Protein AF-A0A6A6KSH4-F1 (afdb_monomer)

Organism: Hevea brasiliensis (NCBI:txid3981)

Solvent-accessible surface area (backbone atoms only — not comparable to full-atom values): 13797 Å² total; per-residue (Å²): 142,84,87,79,85,78,82,80,74,79,88,68,90,72,83,81,75,80,66,88,67,60,84,87,74,74,52,44,66,54,78,49,97,92,47,84,82,56,50,43,46,84,47,63,50,50,82,85,50,102,46,50,46,37,86,89,36,93,36,66,52,74,44,77,43,78,38,80,80,51,97,93,44,70,45,77,41,70,32,28,23,58,40,88,48,92,93,61,59,71,52,77,39,90,57,93,68,98,68,84,47,89,81,66,65,75,60,85,77,77,80,88,68,68,72,47,40,45,73,54,41,30,63,73,70,73,49,62,92,84,60,80,60,72,71,64,54,59,80,60,43,46,74,47,69,44,98,86,68,50,78,44,76,50,66,79,76,70,37,86,62,93,42,72,66,58,52,49,54,51,51,50,53,52,50,50,52,53,50,60,64,45,46,61,56,52,48,50,50,55,49,62,68,50,47,62,59,53,53,48,54,53,49,52,54,50,51,55,57,50,62,76,71,105

Mean predicted aligned error: 15.13 Å

Radius of gyration: 37.28 Å; Cα contacts (8 Å, |Δi|>4): 190; chains: 1; bounding box: 83×65×104 Å

Foldseek 3Di:
DDDDDDDPDDPDDDDQDFDDDDPPPQWGDGDDVPDPDDIWRFDFDFDPDPATEDPPFPDQAWDFDFDDDDVPDTDTDIHGYPDHDPVTDGDIDDDDDPDDDPPPNPDDDDDLDDDQEPVRLCVVVVHDPPDDSPVVQQVNWDWDQDPVRDTDTDGHHRPPDDDVVNVVVVVVVVVVVVVVVVVVVVVVVVCVVCVVVVVVVVVVVVVVVVVVVD

Nearest PDB structures (foldseek):
  8b2l-assembly1_k1  TM=8.684E-01  e=5.119E-19  Nicotiana tabacum
  7qiz-assembly1_FA  TM=8.052E-01  e=2.775E-18  Solanum lycopersicum
  8q87-assembly1_Af  TM=8.473E-01  e=2.933E-14  Gallus gallus
  7r81-assembly1_H2  TM=8.666E-01  e=1.107E-12  Neurospora crassa
  9axv-assembly1_AJ  TM=8.046E-01  e=1.422E-12  Schizosaccharomyces pombe

InterPro domains:
  IPR001377 Small ribosomal subunit protein eS6 [PF01092] (37-89)
  IPR001377 Small ribosomal subunit protein eS6 [PTHR11502] (50-214)
  IPR001377 Small ribosomal subunit protein eS6 [SM01405] (11-106)

Secondary structure (DSSP, 8-state):
----------------------TTS--EE--BTTB-S-EEEEEEEESSSS--B-TT---SSEEEEEEEEETTEEEEEEEE-SS--TT--EEEEP---SSPPTTTTS-----S----BHHHHHHHTT--SSS-TTTGGGGG-EEEE-TTS-EEEE-PPPBS---HHHHHHHHHHHHHHHHHHHHHHHHHHHHHHHHHHHHHHHHHHHHHHHHTT-

Structure (mmCIF, N/CA/C/O backbone):
data_AF-A0A6A6KSH4-F1
#
_entry.id   AF-A0A6A6KSH4-F1
#
loop_
_atom_site.group_PDB
_atom_site.id
_atom_site.type_symbol
_atom_site.label_atom_id
_atom_site.label_alt_id
_atom_site.label_comp_id
_atom_site.label_asym_id
_atom_site.label_entity_id
_atom_site.label_seq_id
_atom_site.pdbx_PDB_ins_code
_atom_site.Cartn_x
_atom_site.Cartn_y
_atom_site.Cartn_z
_atom_site.occupancy
_atom_site.B_iso_or_equiv
_atom_site.auth_seq_id
_atom_site.auth_comp_id
_atom_site.auth_asym_id
_atom_site.auth_atom_id
_atom_site.pdbx_PDB_model_num
ATOM 1 N N . MET A 1 1 ? 48.549 -20.437 -21.975 1.00 39.38 1 MET A N 1
ATOM 2 C CA . MET A 1 1 ? 48.034 -20.882 -23.285 1.00 39.38 1 MET A CA 1
ATOM 3 C C . MET A 1 1 ? 46.541 -21.098 -23.146 1.00 39.38 1 MET A C 1
ATOM 5 O O . MET A 1 1 ? 46.173 -21.948 -22.359 1.00 39.38 1 MET A O 1
ATOM 9 N N . PHE A 1 2 ? 45.739 -20.240 -23.776 1.00 26.70 2 PHE A N 1
ATOM 10 C CA . PHE A 1 2 ? 44.378 -20.442 -24.304 1.00 26.70 2 PHE A CA 1
ATOM 11 C C . PHE A 1 2 ? 43.911 -19.046 -24.738 1.00 26.70 2 PHE A C 1
ATOM 13 O O . PHE A 1 2 ? 43.271 -18.303 -23.999 1.00 26.70 2 PHE A O 1
ATOM 20 N N . LEU A 1 3 ? 44.398 -18.648 -25.914 1.00 31.30 3 LEU A N 1
ATOM 21 C CA . LEU A 1 3 ? 43.951 -17.469 -26.644 1.00 31.30 3 LEU A CA 1
ATOM 22 C C . LEU A 1 3 ? 42.575 -17.802 -27.226 1.00 31.30 3 LEU A C 1
ATOM 24 O O . LEU A 1 3 ? 42.477 -18.701 -28.053 1.00 31.30 3 LEU A O 1
ATOM 28 N N . ASN A 1 4 ? 41.532 -17.096 -26.791 1.00 30.56 4 ASN A N 1
ATOM 29 C CA . ASN A 1 4 ? 40.262 -17.052 -27.510 1.00 30.56 4 ASN A CA 1
ATOM 30 C C . ASN A 1 4 ? 40.269 -15.800 -28.404 1.00 30.56 4 ASN A C 1
ATOM 32 O O . ASN A 1 4 ? 40.346 -14.691 -27.864 1.00 30.56 4 ASN A O 1
ATOM 36 N N . PRO A 1 5 ? 40.217 -15.946 -29.739 1.00 36.94 5 PRO A N 1
ATOM 37 C CA . PRO A 1 5 ? 40.165 -14.832 -30.668 1.00 36.94 5 PRO A CA 1
ATOM 38 C C . PRO A 1 5 ? 38.698 -14.448 -30.878 1.00 36.94 5 PRO A C 1
ATOM 40 O O . PRO A 1 5 ? 37.961 -15.134 -31.579 1.00 36.94 5 PRO A O 1
ATOM 43 N N . TYR A 1 6 ? 38.247 -13.354 -30.270 1.00 34.31 6 TYR A N 1
ATOM 44 C CA . TYR A 1 6 ? 37.022 -12.709 -30.742 1.00 34.31 6 TYR A CA 1
ATOM 45 C C . TYR A 1 6 ? 37.386 -11.855 -31.963 1.00 34.31 6 TYR A C 1
ATOM 47 O O . TYR A 1 6 ? 38.272 -11.003 -31.840 1.00 34.31 6 TYR A O 1
ATOM 55 N N . PRO A 1 7 ? 36.755 -12.056 -33.134 1.00 32.69 7 PRO A N 1
ATOM 56 C CA . PRO A 1 7 ? 36.971 -11.178 -34.269 1.00 32.69 7 PRO A CA 1
ATOM 57 C C . PRO A 1 7 ? 36.381 -9.806 -33.932 1.00 32.69 7 PRO A C 1
ATOM 59 O O . PRO A 1 7 ? 35.172 -9.647 -33.765 1.00 32.69 7 PRO A O 1
ATOM 62 N N . LEU A 1 8 ? 37.261 -8.813 -33.812 1.00 36.47 8 LEU A N 1
ATOM 63 C CA . LEU A 1 8 ? 36.898 -7.406 -33.912 1.00 36.47 8 LEU A CA 1
ATOM 64 C C . LEU A 1 8 ? 36.355 -7.198 -35.328 1.00 36.47 8 LEU A C 1
ATOM 66 O O . LEU A 1 8 ? 37.123 -7.147 -36.287 1.00 36.47 8 LEU A O 1
ATOM 70 N N . LEU A 1 9 ? 35.031 -7.156 -35.469 1.00 31.17 9 LEU A N 1
ATOM 71 C CA . LEU A 1 9 ? 34.408 -6.788 -36.734 1.00 31.17 9 LEU A CA 1
ATOM 72 C C . LEU A 1 9 ? 34.770 -5.328 -37.064 1.00 31.17 9 LEU A C 1
ATOM 74 O O . LEU A 1 9 ? 34.752 -4.483 -36.161 1.00 31.17 9 LEU A O 1
ATOM 78 N N . PRO A 1 10 ? 35.123 -5.032 -38.327 1.00 29.44 10 PRO A N 1
ATOM 79 C CA . PRO A 1 10 ? 35.566 -3.712 -38.738 1.00 29.44 10 PRO A CA 1
ATOM 80 C C . PRO A 1 10 ? 34.431 -2.699 -38.591 1.00 29.44 10 PRO A C 1
ATOM 82 O O . PRO A 1 10 ? 33.281 -2.938 -38.960 1.00 29.44 10 PRO A O 1
ATOM 85 N N . PHE A 1 11 ? 34.793 -1.551 -38.026 1.00 32.72 11 PHE A N 1
ATOM 86 C CA . PHE A 1 11 ? 33.970 -0.358 -37.868 1.00 32.72 11 PHE A CA 1
ATOM 87 C C . PHE A 1 11 ? 33.838 0.341 -39.233 1.00 32.72 11 PHE A C 1
ATOM 89 O O . PHE A 1 11 ? 34.253 1.486 -39.403 1.00 32.72 11 PHE A O 1
ATOM 96 N N . ASP A 1 12 ? 33.327 -0.372 -40.236 1.00 25.48 12 ASP A N 1
ATOM 97 C CA . ASP A 1 12 ? 33.116 0.201 -41.557 1.00 25.48 12 ASP A CA 1
ATOM 98 C C . ASP A 1 12 ? 31.874 1.087 -41.548 1.00 25.48 12 ASP A C 1
ATOM 100 O O . ASP A 1 12 ? 30.853 0.826 -40.910 1.00 25.48 12 ASP A O 1
ATOM 104 N N . SER A 1 13 ? 32.024 2.211 -42.229 1.00 36.31 13 SER A N 1
ATOM 105 C CA . SER A 1 13 ? 31.165 3.381 -42.207 1.00 36.31 13 SER A CA 1
ATOM 106 C C . SER A 1 13 ? 29.798 3.080 -42.830 1.00 36.31 13 SER A C 1
ATOM 108 O O . SER A 1 13 ? 29.582 3.296 -44.019 1.00 36.31 13 SER A O 1
ATOM 110 N N . VAL A 1 14 ? 28.849 2.571 -42.042 1.00 29.80 14 VAL A N 1
ATOM 111 C CA . VAL A 1 14 ? 27.474 2.339 -42.508 1.00 29.80 14 VAL A CA 1
ATOM 112 C C . VAL A 1 14 ? 26.603 3.533 -42.129 1.00 29.80 14 VAL A C 1
ATOM 114 O O . VAL A 1 14 ? 26.245 3.726 -40.968 1.00 29.80 14 VAL A O 1
ATOM 117 N N . ALA A 1 15 ? 26.258 4.345 -43.130 1.00 28.69 15 ALA A N 1
ATOM 118 C CA . ALA A 1 15 ? 25.288 5.424 -43.004 1.00 28.69 15 ALA A CA 1
ATOM 119 C C . ALA A 1 15 ? 23.940 4.873 -42.507 1.00 28.69 15 ALA A C 1
ATOM 121 O O . ALA A 1 15 ? 23.253 4.123 -43.203 1.00 28.69 15 ALA A O 1
ATOM 122 N N . VAL A 1 16 ? 23.563 5.248 -41.285 1.00 33.88 16 VAL A N 1
ATOM 123 C CA . VAL A 1 16 ? 22.223 5.017 -40.746 1.00 33.88 16 VAL A CA 1
ATOM 124 C C . VAL A 1 16 ? 21.297 6.057 -41.376 1.00 33.88 16 VAL A C 1
ATOM 126 O O . VAL A 1 16 ? 21.297 7.219 -40.975 1.00 33.88 16 VAL A O 1
ATOM 129 N N . HIS A 1 17 ? 20.513 5.660 -42.377 1.00 30.17 17 HIS A N 1
ATOM 130 C CA . HIS A 1 17 ? 19.434 6.501 -42.889 1.00 30.17 17 HIS A CA 1
ATOM 131 C C . HIS A 1 17 ? 18.246 6.437 -41.919 1.00 30.17 17 HIS A C 1
ATOM 133 O O . HIS A 1 17 ? 17.472 5.483 -41.921 1.00 30.17 17 HIS A O 1
ATOM 139 N N . PHE A 1 18 ? 18.118 7.455 -41.066 1.00 35.59 18 PHE A N 1
ATOM 140 C CA . PHE A 1 18 ? 16.898 7.718 -40.303 1.00 35.59 18 PHE A CA 1
ATOM 141 C C . PHE A 1 18 ? 15.882 8.397 -41.230 1.00 35.59 18 PHE A C 1
ATOM 143 O O . PHE A 1 18 ? 16.029 9.574 -41.554 1.00 35.59 18 PHE A O 1
ATOM 150 N N . LEU A 1 19 ? 14.853 7.667 -41.662 1.00 35.72 19 LEU A N 1
ATOM 151 C CA . LEU A 1 19 ? 13.662 8.275 -42.254 1.00 35.72 19 LEU A CA 1
ATOM 152 C C . LEU A 1 19 ? 12.705 8.649 -41.121 1.00 35.72 19 LEU A C 1
ATOM 154 O O . LEU A 1 19 ? 12.239 7.798 -40.366 1.00 35.72 19 LEU A O 1
ATOM 158 N N . GLN A 1 20 ? 12.485 9.952 -40.960 1.00 39.03 20 GLN A N 1
ATOM 159 C CA . GLN A 1 20 ? 11.632 10.504 -39.920 1.00 39.03 20 GLN A CA 1
ATOM 160 C C . GLN A 1 20 ? 10.188 10.568 -40.413 1.00 39.03 20 GLN A C 1
ATOM 162 O O . GLN A 1 20 ? 9.765 11.569 -40.983 1.00 39.03 20 GLN A O 1
ATOM 167 N N . GLU A 1 21 ? 9.433 9.503 -40.165 1.00 37.94 21 GLU A N 1
ATOM 168 C CA . GLU A 1 21 ? 7.984 9.487 -40.359 1.00 37.94 21 GLU A CA 1
ATOM 169 C C . GLU A 1 21 ? 7.299 9.533 -38.980 1.00 37.94 21 GLU A C 1
ATOM 171 O O . GLU A 1 21 ? 7.477 8.655 -38.140 1.00 37.94 21 GLU A O 1
ATOM 176 N N . ASP A 1 22 ? 6.551 10.616 -38.754 1.00 34.84 22 ASP A N 1
ATOM 177 C CA . ASP A 1 22 ? 5.571 10.843 -37.681 1.00 34.84 22 ASP A CA 1
ATOM 178 C C . ASP A 1 22 ? 6.039 11.191 -36.250 1.00 34.84 22 ASP A C 1
ATOM 180 O O . ASP A 1 22 ? 6.126 10.387 -35.322 1.00 34.84 22 ASP A O 1
ATOM 184 N N . ILE A 1 23 ? 6.147 12.506 -36.016 1.00 39.16 23 ILE A N 1
ATOM 185 C CA . ILE A 1 23 ? 6.437 13.155 -34.721 1.00 39.16 23 ILE A CA 1
ATOM 186 C C . ILE A 1 23 ? 5.294 12.979 -33.689 1.00 39.16 23 ILE A C 1
ATOM 188 O O . ILE A 1 23 ? 5.508 13.126 -32.485 1.00 39.16 23 ILE A O 1
ATOM 192 N N . THR A 1 24 ? 4.071 12.647 -34.117 1.00 36.16 24 THR A N 1
ATOM 193 C CA . THR A 1 24 ? 2.858 12.725 -33.275 1.00 36.16 24 THR A CA 1
ATOM 194 C C . THR A 1 24 ? 2.659 11.547 -32.317 1.00 36.16 24 THR A C 1
ATOM 196 O O . THR A 1 24 ? 1.934 11.694 -31.333 1.00 36.16 24 THR A O 1
ATOM 199 N N . ARG A 1 25 ? 3.313 10.398 -32.544 1.00 37.94 25 ARG A N 1
ATOM 200 C CA . ARG A 1 25 ? 3.163 9.191 -31.698 1.00 37.94 25 ARG A CA 1
ATOM 201 C C . ARG A 1 25 ? 4.391 8.837 -30.861 1.00 37.94 25 ARG A C 1
ATOM 203 O O . ARG A 1 25 ? 4.326 7.903 -30.066 1.00 37.94 25 ARG A O 1
ATOM 210 N N . GLY A 1 26 ? 5.501 9.567 -31.001 1.00 40.09 26 GLY A N 1
ATOM 211 C CA . GLY A 1 26 ? 6.745 9.261 -30.281 1.00 40.09 26 GLY A CA 1
ATOM 212 C C . GLY A 1 26 ? 7.320 7.867 -30.587 1.00 40.09 26 GLY A C 1
ATOM 213 O O . GLY A 1 26 ? 8.147 7.373 -29.822 1.00 40.09 26 GLY A O 1
ATOM 214 N N . GLN A 1 27 ? 6.877 7.238 -31.680 1.00 35.72 27 GLN A N 1
ATOM 215 C CA . GLN A 1 27 ? 7.382 5.972 -32.203 1.00 35.72 27 GLN A CA 1
ATOM 216 C C . GLN A 1 27 ? 8.267 6.264 -33.410 1.00 35.72 27 GLN A C 1
ATOM 218 O O . GLN A 1 27 ? 7.874 7.022 -34.287 1.00 35.72 27 GLN A O 1
ATOM 223 N N . TRP A 1 28 ? 9.450 5.655 -33.436 1.00 42.75 28 TRP A N 1
ATOM 224 C CA . TRP A 1 28 ? 10.401 5.757 -34.537 1.00 42.75 28 TRP A CA 1
ATOM 225 C C . TRP A 1 28 ? 10.564 4.370 -35.157 1.00 42.75 28 TRP A C 1
ATOM 227 O O . TRP A 1 28 ? 10.796 3.393 -34.437 1.00 42.75 28 TRP A O 1
ATOM 237 N N . ARG A 1 29 ? 10.434 4.273 -36.483 1.00 33.28 29 ARG A N 1
ATOM 238 C CA . ARG A 1 29 ? 10.797 3.070 -37.240 1.00 33.28 29 ARG A CA 1
ATOM 239 C C . ARG A 1 29 ? 12.257 3.187 -37.666 1.00 33.28 29 ARG A C 1
ATOM 241 O O . ARG A 1 29 ? 12.608 4.090 -38.415 1.00 33.28 29 ARG A O 1
ATOM 248 N N . CYS A 1 30 ? 13.096 2.269 -37.197 1.00 39.34 30 CYS A N 1
ATOM 249 C CA . CYS A 1 30 ? 14.446 2.094 -37.724 1.00 39.34 30 CYS A CA 1
ATOM 250 C C . CYS A 1 30 ? 14.443 0.896 -38.672 1.00 39.34 30 CYS A C 1
ATOM 252 O O . CYS A 1 30 ? 14.036 -0.192 -38.278 1.00 39.34 30 CYS A O 1
ATOM 254 N N . SER A 1 31 ? 14.932 1.070 -39.900 1.00 36.62 31 SER A N 1
ATOM 255 C CA . SER A 1 31 ? 15.313 -0.056 -40.755 1.00 36.62 31 SER A CA 1
ATOM 256 C C . SER A 1 31 ? 16.814 -0.296 -40.608 1.00 36.62 31 SER A C 1
ATOM 258 O O . SER A 1 31 ? 17.623 0.481 -41.118 1.00 36.62 31 SER A O 1
ATOM 260 N N . TRP A 1 32 ? 17.195 -1.357 -39.901 1.00 36.38 32 TRP A N 1
ATOM 261 C CA . TRP A 1 32 ? 18.572 -1.854 -39.874 1.00 36.38 32 TRP A CA 1
ATOM 262 C C . TRP A 1 32 ? 18.679 -3.020 -40.865 1.00 36.38 32 TRP A C 1
ATOM 264 O O . TRP A 1 32 ? 17.772 -3.852 -40.929 1.00 36.38 32 TRP A O 1
ATOM 274 N N . ARG A 1 33 ? 19.745 -3.090 -41.680 1.00 37.28 33 ARG A N 1
ATOM 275 C CA . ARG A 1 33 ? 19.930 -4.207 -42.628 1.00 37.28 33 ARG A CA 1
ATOM 276 C C . ARG A 1 33 ? 19.970 -5.527 -41.845 1.00 37.28 33 ARG A C 1
ATOM 278 O O . ARG A 1 33 ? 20.914 -5.761 -41.103 1.00 37.28 33 ARG A O 1
ATOM 285 N N . GLY A 1 34 ? 18.935 -6.353 -42.016 1.00 45.34 34 GLY A N 1
ATOM 286 C CA . GLY A 1 34 ? 18.790 -7.673 -41.388 1.00 45.34 34 GLY A CA 1
ATOM 287 C C . GLY A 1 34 ? 17.746 -7.765 -40.270 1.00 45.34 34 GLY A C 1
ATOM 288 O O . GLY A 1 34 ? 17.400 -8.871 -39.882 1.00 45.34 34 GLY A O 1
ATOM 289 N N . ILE A 1 35 ? 17.203 -6.640 -39.794 1.00 45.34 35 ILE A N 1
ATOM 290 C CA . ILE A 1 35 ? 16.176 -6.603 -38.744 1.00 45.34 35 ILE A CA 1
ATOM 291 C C . ILE A 1 35 ? 15.005 -5.771 -39.277 1.00 45.34 35 ILE A C 1
ATOM 293 O O . ILE A 1 35 ? 15.011 -4.538 -39.228 1.00 45.34 35 ILE A O 1
ATOM 297 N N . GLN A 1 36 ? 14.032 -6.444 -39.892 1.00 38.69 36 GLN A N 1
ATOM 298 C CA . GLN A 1 36 ? 12.836 -5.804 -40.436 1.00 38.69 36 GLN A CA 1
ATOM 299 C C . GLN A 1 36 ? 11.728 -5.815 -39.378 1.00 38.69 36 GLN A C 1
ATOM 301 O O . GLN A 1 36 ? 11.328 -6.874 -38.920 1.00 38.69 36 GLN A O 1
ATOM 306 N N . GLY A 1 37 ? 11.195 -4.640 -39.028 1.00 42.19 37 GLY A N 1
ATOM 307 C CA . GLY A 1 37 ? 9.938 -4.534 -38.275 1.00 42.19 37 GLY A CA 1
ATOM 308 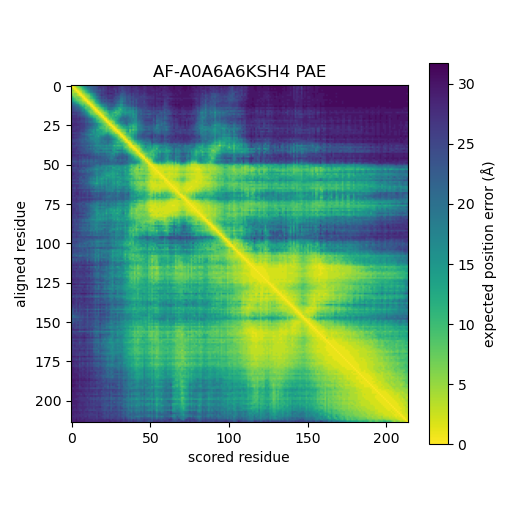C C . GLY A 1 37 ? 10.032 -4.107 -36.808 1.00 42.19 37 GLY A C 1
ATOM 309 O O . GLY A 1 37 ? 8.989 -3.814 -36.226 1.00 42.19 37 GLY A O 1
ATOM 310 N N . ILE A 1 38 ? 11.225 -3.966 -36.218 1.00 44.75 38 ILE A N 1
ATOM 311 C CA . ILE A 1 38 ? 11.342 -3.485 -34.831 1.00 44.75 38 ILE A CA 1
ATOM 312 C C . ILE A 1 38 ? 11.198 -1.959 -34.765 1.00 44.75 38 ILE A C 1
ATOM 314 O O . ILE A 1 38 ? 12.069 -1.192 -35.182 1.00 44.75 38 ILE A O 1
ATOM 318 N N . CYS A 1 39 ? 10.099 -1.497 -34.177 1.00 41.97 39 CYS A N 1
ATOM 319 C CA . CYS A 1 39 ? 9.984 -0.123 -33.691 1.00 41.97 39 CYS A CA 1
ATOM 320 C C . CYS A 1 39 ? 10.736 -0.036 -32.366 1.00 41.97 39 CYS A C 1
ATOM 322 O O . CYS A 1 39 ? 10.449 -0.854 -31.514 1.00 41.97 39 CYS A O 1
ATOM 324 N N . PHE A 1 40 ? 11.612 0.941 -32.125 1.00 47.09 40 PHE A N 1
ATOM 325 C CA . PHE A 1 40 ? 12.254 1.118 -30.811 1.00 47.09 40 PHE A CA 1
ATOM 326 C C . PHE A 1 40 ? 11.707 2.358 -30.093 1.00 47.09 40 PHE A C 1
ATOM 328 O O . PHE A 1 40 ? 11.464 3.395 -30.714 1.00 47.09 40 PHE A O 1
ATOM 335 N N . GLN A 1 41 ? 11.536 2.281 -28.767 1.00 53.09 41 GLN A N 1
ATOM 336 C CA . GLN A 1 41 ? 11.300 3.471 -27.943 1.00 53.09 41 GLN A CA 1
ATOM 337 C C . GLN A 1 41 ? 12.633 4.031 -27.442 1.00 53.09 41 GLN A C 1
ATOM 339 O O . GLN A 1 41 ? 13.404 3.356 -26.754 1.00 53.09 41 GLN A O 1
ATOM 344 N N . ASN A 1 42 ? 12.896 5.296 -27.770 1.00 56.94 42 ASN A N 1
ATOM 345 C CA . ASN A 1 42 ? 14.091 6.003 -27.324 1.00 56.94 42 ASN A CA 1
ATOM 346 C C . ASN A 1 42 ? 14.019 6.275 -25.814 1.00 56.94 42 ASN A C 1
ATOM 348 O O . ASN A 1 42 ? 13.274 7.144 -25.355 1.00 56.94 42 ASN A O 1
ATOM 352 N N . HIS A 1 43 ? 14.837 5.573 -25.030 1.00 54.56 43 HIS A N 1
ATOM 353 C CA . HIS A 1 43 ? 15.068 5.896 -23.626 1.00 54.56 43 HIS A CA 1
ATOM 354 C C . HIS A 1 43 ? 16.378 6.681 -23.507 1.00 54.56 43 HIS A C 1
ATOM 356 O O . HIS A 1 43 ? 17.464 6.130 -23.605 1.00 54.56 43 HIS A O 1
ATOM 362 N N . GLY A 1 44 ? 16.283 7.997 -23.296 1.00 51.94 44 GLY A N 1
ATOM 363 C CA . GLY A 1 44 ? 17.411 8.938 -23.394 1.00 51.94 44 GLY A CA 1
ATOM 364 C C . GLY A 1 44 ? 18.485 8.858 -22.295 1.00 51.94 44 GLY A C 1
ATOM 365 O O . GLY A 1 44 ? 18.704 9.840 -21.576 1.00 51.94 44 GLY A O 1
ATOM 366 N N . ARG A 1 45 ? 19.168 7.717 -22.146 1.00 52.12 45 ARG A N 1
ATOM 367 C CA . ARG A 1 45 ? 20.391 7.580 -21.336 1.00 52.12 45 ARG A CA 1
ATOM 368 C C . ARG A 1 45 ? 21.624 7.626 -22.240 1.00 52.12 45 ARG A C 1
ATOM 370 O O . ARG A 1 45 ? 21.678 6.930 -23.244 1.00 52.12 45 ARG A O 1
ATOM 377 N N . LEU A 1 46 ? 22.597 8.458 -21.859 1.00 54.19 46 LEU A N 1
ATOM 378 C CA . LEU A 1 46 ? 23.870 8.640 -22.562 1.00 54.19 46 LEU A CA 1
ATOM 379 C C . LEU A 1 46 ? 25.016 7.950 -21.822 1.00 54.19 46 LEU A C 1
ATOM 381 O O . LEU A 1 46 ? 25.135 8.102 -20.603 1.00 54.19 46 LEU A O 1
ATOM 385 N N . LEU A 1 47 ? 25.907 7.303 -22.577 1.00 45.81 47 LEU A N 1
ATOM 386 C CA . LEU A 1 47 ? 27.115 6.653 -22.054 1.00 45.81 47 LEU A CA 1
ATOM 387 C C . LEU A 1 47 ? 28.357 7.565 -22.068 1.00 45.81 47 LEU A C 1
ATOM 389 O O . LEU A 1 47 ? 29.186 7.465 -21.166 1.00 45.81 47 LEU A O 1
ATOM 393 N N . GLN A 1 48 ? 28.476 8.504 -23.017 1.00 49.84 48 GLN A N 1
ATOM 394 C CA . GLN A 1 48 ? 29.738 9.241 -23.225 1.00 49.84 48 GLN A CA 1
ATOM 395 C C . GLN A 1 48 ? 29.744 10.691 -22.704 1.00 49.84 48 GLN A C 1
ATOM 397 O O . GLN A 1 48 ? 30.799 11.232 -22.379 1.00 49.84 48 GLN A O 1
ATOM 402 N N . ALA A 1 49 ? 28.577 11.315 -22.509 1.00 53.84 49 ALA A N 1
ATOM 403 C CA . ALA A 1 49 ? 28.474 12.611 -21.839 1.00 53.84 49 ALA A CA 1
ATOM 404 C C . ALA A 1 49 ? 27.440 12.550 -20.715 1.00 53.84 49 ALA A C 1
ATOM 406 O O . ALA A 1 49 ? 26.278 12.233 -20.939 1.00 53.84 49 ALA A O 1
ATOM 407 N N . ARG A 1 50 ? 27.863 12.894 -19.493 1.00 62.12 50 ARG A N 1
ATOM 408 C CA . ARG A 1 50 ? 27.098 12.819 -18.229 1.00 62.12 50 ARG A CA 1
ATOM 409 C C . ARG A 1 50 ? 25.901 13.796 -18.141 1.00 62.12 50 ARG A C 1
ATOM 411 O O . ARG A 1 50 ? 25.605 14.316 -17.065 1.00 62.12 50 ARG A O 1
ATOM 418 N N . VAL A 1 51 ? 25.242 14.106 -19.257 1.00 74.12 51 VAL A N 1
ATOM 419 C CA . VAL A 1 51 ? 24.103 15.021 -19.356 1.00 74.12 51 VAL A CA 1
ATOM 420 C C . VAL A 1 51 ? 22.901 14.250 -19.914 1.00 74.12 51 VAL A C 1
ATOM 422 O O . VAL A 1 51 ? 22.975 13.774 -21.042 1.00 74.12 51 VAL A O 1
ATOM 425 N N . PRO A 1 52 ? 21.797 14.116 -19.157 1.00 80.25 52 PRO A N 1
ATOM 426 C CA . PRO A 1 52 ? 20.628 13.375 -19.620 1.00 80.25 52 PRO A CA 1
ATOM 427 C C . PRO A 1 52 ? 19.841 14.158 -20.679 1.00 80.25 52 PRO A C 1
ATOM 429 O O . PRO A 1 52 ? 19.803 15.396 -20.643 1.00 80.25 52 PRO A O 1
ATOM 432 N N . MET A 1 53 ? 19.156 13.432 -21.567 1.00 84.25 53 MET A N 1
ATOM 433 C CA . MET A 1 53 ? 18.124 14.000 -22.439 1.00 84.25 53 MET A CA 1
ATOM 434 C C . MET A 1 53 ? 16.881 14.359 -21.624 1.00 84.25 53 MET A C 1
ATOM 436 O O . MET A 1 53 ? 16.528 13.665 -20.664 1.00 84.25 53 MET A O 1
ATOM 440 N N . LYS A 1 54 ? 16.193 15.438 -22.002 1.00 82.50 54 LYS A N 1
ATOM 441 C CA . LYS A 1 54 ? 14.913 15.818 -21.393 1.00 82.50 54 LYS A CA 1
ATOM 442 C C . LYS A 1 54 ? 13.826 15.947 -22.446 1.00 82.50 54 LYS A C 1
ATOM 444 O O . LYS A 1 54 ? 13.921 16.767 -23.357 1.00 82.50 54 LYS A O 1
ATOM 449 N N . GLN A 1 55 ? 12.757 15.181 -22.243 1.00 84.38 55 GLN A N 1
ATOM 450 C CA . GLN A 1 55 ? 11.545 15.255 -23.050 1.00 84.38 55 GLN A CA 1
ATOM 451 C C . GLN A 1 55 ? 11.005 16.693 -23.097 1.00 84.38 55 GLN A C 1
ATOM 453 O O . GLN A 1 55 ? 10.942 17.372 -22.067 1.00 84.38 55 GLN A O 1
ATOM 458 N N . GLY A 1 56 ? 10.606 17.140 -24.290 1.00 85.50 56 GLY A N 1
ATOM 459 C CA . GLY A 1 56 ? 10.014 18.463 -24.521 1.00 85.50 56 GLY A CA 1
ATOM 460 C C . GLY A 1 56 ? 11.011 19.594 -24.804 1.00 85.50 56 GLY A C 1
ATOM 461 O O . GLY A 1 56 ? 10.592 20.732 -24.982 1.00 85.50 56 GLY A O 1
ATOM 462 N N . VAL A 1 57 ? 12.316 19.314 -24.863 1.00 86.12 57 VAL A N 1
ATOM 463 C CA . VAL A 1 57 ? 13.336 20.281 -25.305 1.00 86.12 57 VAL A CA 1
ATOM 464 C C . VAL A 1 57 ? 13.665 19.993 -26.769 1.00 86.12 57 VAL A C 1
ATOM 466 O O . VAL A 1 57 ? 14.424 19.073 -27.063 1.00 86.12 57 VAL A O 1
ATOM 469 N N . LEU A 1 58 ? 13.056 20.736 -27.692 1.00 88.88 58 LEU A N 1
ATOM 470 C CA . LEU A 1 58 ? 13.123 20.487 -29.140 1.00 88.88 58 LEU A CA 1
ATOM 471 C C . LEU A 1 58 ? 14.389 21.079 -29.776 1.00 88.88 58 LEU A C 1
ATOM 473 O O . LEU A 1 58 ? 14.324 21.910 -30.673 1.00 88.88 58 LEU A O 1
ATOM 477 N N . THR A 1 59 ? 15.556 20.678 -29.280 1.00 85.31 59 THR A N 1
ATOM 478 C CA . THR A 1 59 ? 16.852 21.080 -29.840 1.00 85.31 59 THR A CA 1
ATOM 479 C C . THR A 1 59 ? 17.745 19.855 -30.027 1.00 85.31 59 THR A C 1
ATOM 481 O O . THR A 1 59 ? 17.733 18.983 -29.160 1.00 85.31 59 THR A O 1
ATOM 484 N N . PRO A 1 60 ? 18.562 19.783 -31.089 1.00 81.62 60 PRO A N 1
ATOM 485 C CA . PRO A 1 60 ? 19.549 18.707 -31.255 1.00 81.62 60 PRO A CA 1
ATOM 486 C C . PRO A 1 60 ? 20.737 18.832 -30.282 1.00 81.62 60 PRO A C 1
ATOM 488 O O . PRO A 1 60 ? 21.426 17.855 -29.994 1.00 81.62 60 PRO A O 1
ATOM 491 N N . GLY A 1 61 ? 20.977 20.040 -29.757 1.00 83.56 61 GLY A N 1
ATOM 492 C CA . GLY A 1 61 ? 22.097 20.365 -28.873 1.00 83.56 61 GLY A CA 1
ATOM 493 C C . GLY A 1 61 ? 21.755 20.438 -27.379 1.00 83.56 61 GLY A C 1
ATOM 494 O O . GLY A 1 61 ? 20.668 20.072 -26.920 1.00 83.56 61 GLY A O 1
ATOM 495 N N . ARG A 1 62 ? 22.720 20.940 -26.594 1.00 86.81 62 ARG A N 1
ATOM 496 C CA . ARG A 1 62 ? 22.595 21.132 -25.139 1.00 86.81 62 ARG A CA 1
ATOM 497 C C . ARG A 1 62 ? 22.055 22.518 -24.806 1.00 86.81 62 ARG A C 1
ATOM 499 O O . ARG A 1 62 ? 22.546 23.520 -25.311 1.00 86.81 62 ARG A O 1
ATOM 506 N N . VAL A 1 63 ? 21.132 22.577 -23.851 1.00 89.19 63 VAL A N 1
ATOM 507 C CA . VAL A 1 63 ? 20.531 23.822 -23.353 1.00 89.19 63 VAL A CA 1
ATOM 508 C C . VAL A 1 63 ? 20.639 23.878 -21.829 1.00 89.19 63 VAL A C 1
ATOM 510 O O . VAL A 1 63 ? 20.506 22.866 -21.139 1.00 89.19 63 VAL A O 1
ATOM 513 N N . ARG A 1 64 ? 20.890 25.067 -21.265 1.00 90.81 64 ARG A N 1
ATOM 514 C CA . ARG A 1 64 ? 20.900 25.276 -19.807 1.00 90.81 64 ARG A CA 1
ATOM 515 C C . ARG A 1 64 ? 19.504 25.638 -19.323 1.00 90.81 64 ARG A C 1
ATOM 517 O O . ARG A 1 64 ? 19.061 26.770 -19.473 1.00 90.81 64 ARG A O 1
ATOM 524 N N . LEU A 1 65 ? 18.840 24.684 -18.681 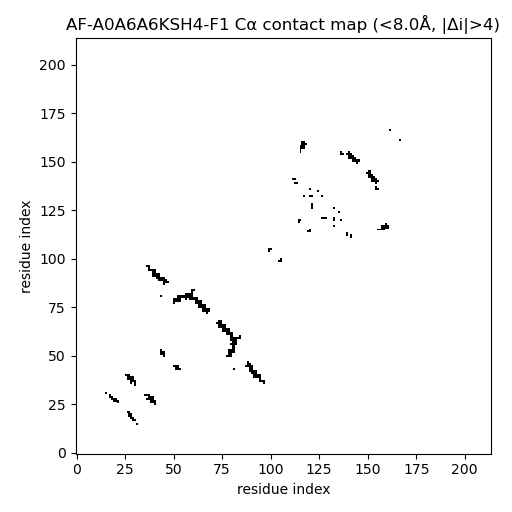1.00 90.75 65 LEU A N 1
ATOM 525 C CA . LEU A 1 65 ? 17.503 24.871 -18.132 1.00 90.75 65 LEU A CA 1
ATOM 526 C C . LEU A 1 65 ? 17.541 25.011 -16.617 1.00 90.75 65 LEU A C 1
ATOM 528 O O . LEU A 1 65 ? 18.358 24.401 -15.923 1.00 90.75 65 LEU A O 1
ATOM 532 N N . LEU A 1 66 ? 16.610 25.800 -16.094 1.00 92.88 66 LEU A N 1
ATOM 533 C CA . LEU A 1 66 ? 16.366 25.907 -14.665 1.00 92.88 66 LEU A CA 1
ATOM 534 C C . LEU A 1 66 ? 15.533 24.694 -14.211 1.00 92.88 66 LEU A C 1
ATOM 536 O O . LEU A 1 66 ? 14.343 24.608 -14.504 1.00 92.88 66 LEU A O 1
ATOM 540 N N . LEU A 1 67 ? 16.160 23.729 -13.529 1.00 90.25 67 LEU A N 1
ATOM 541 C CA . LEU A 1 67 ? 15.509 22.501 -13.058 1.00 90.25 67 LEU A CA 1
ATOM 542 C C . LEU A 1 67 ? 15.214 22.557 -11.559 1.00 90.25 67 LEU A C 1
ATOM 544 O O . LEU A 1 67 ? 16.002 23.090 -10.776 1.00 90.25 67 LEU A O 1
ATOM 548 N N . HIS A 1 68 ? 14.097 21.955 -11.158 1.00 90.19 68 HIS A N 1
ATOM 549 C CA . HIS A 1 68 ? 13.733 21.769 -9.753 1.00 90.19 68 HIS A CA 1
ATOM 550 C C . HIS A 1 68 ? 14.555 20.630 -9.130 1.00 90.19 68 HIS A C 1
ATOM 552 O O . HIS A 1 68 ? 14.803 19.617 -9.788 1.00 90.19 68 HIS A O 1
ATOM 558 N N . ARG A 1 69 ? 15.023 20.804 -7.887 1.00 84.00 69 ARG A N 1
ATOM 559 C CA . ARG A 1 69 ? 15.771 19.765 -7.143 1.00 84.00 69 ARG A CA 1
ATOM 560 C C . ARG A 1 69 ? 15.056 19.328 -5.873 1.00 84.00 69 ARG A C 1
ATOM 562 O O . ARG A 1 69 ? 14.898 18.136 -5.631 1.00 84.00 69 ARG A O 1
ATOM 569 N N . ARG A 1 70 ? 14.687 20.299 -5.044 1.00 85.88 70 ARG A N 1
ATOM 570 C CA . ARG A 1 70 ? 13.965 20.145 -3.778 1.00 85.88 70 ARG A CA 1
ATOM 571 C C . ARG A 1 70 ? 12.866 21.193 -3.747 1.00 85.88 70 ARG A C 1
ATOM 573 O O . ARG A 1 70 ? 12.938 22.165 -4.495 1.00 85.88 70 ARG A O 1
ATOM 580 N N . ASN A 1 71 ? 11.860 21.013 -2.895 1.00 80.00 71 ASN A N 1
ATOM 581 C CA . ASN A 1 71 ? 10.793 22.002 -2.730 1.00 80.00 71 ASN A CA 1
ATOM 582 C C . ASN A 1 71 ? 11.405 23.401 -2.515 1.00 80.00 71 ASN A C 1
ATOM 584 O O . ASN A 1 71 ? 12.142 23.601 -1.557 1.00 80.00 71 ASN A O 1
ATOM 588 N N . GLY A 1 72 ? 11.153 24.324 -3.449 1.00 88.38 72 GLY A N 1
ATOM 589 C CA . GLY A 1 72 ? 11.691 25.692 -3.446 1.00 88.38 72 GLY A CA 1
ATOM 590 C C . GLY A 1 72 ? 13.059 25.903 -4.120 1.00 88.38 72 GLY A C 1
ATOM 591 O O . GLY A 1 72 ? 13.346 27.021 -4.528 1.00 88.38 72 GLY A O 1
ATOM 592 N N . GLU A 1 73 ? 13.888 24.872 -4.322 1.00 93.12 73 GLU A N 1
ATOM 593 C CA . GLU A 1 73 ? 15.223 25.021 -4.931 1.00 93.12 73 GLU A CA 1
ATOM 594 C C . GLU A 1 73 ? 15.181 24.793 -6.449 1.00 93.12 73 GLU A C 1
ATOM 596 O O . GLU A 1 73 ? 14.773 23.729 -6.937 1.00 93.12 73 GLU A O 1
ATOM 601 N N . ARG A 1 74 ? 15.692 25.772 -7.204 1.00 93.12 74 ARG A N 1
ATOM 602 C CA . ARG A 1 74 ? 15.891 25.682 -8.652 1.00 93.12 74 ARG A CA 1
ATOM 603 C C . ARG A 1 74 ? 17.364 25.880 -9.008 1.00 93.12 74 ARG A C 1
ATOM 605 O O . ARG A 1 74 ? 17.981 26.847 -8.581 1.00 93.12 74 ARG A O 1
ATOM 612 N N . ARG A 1 75 ? 17.928 24.986 -9.827 1.00 90.38 75 ARG A N 1
ATOM 613 C CA . ARG A 1 75 ? 19.326 25.060 -10.285 1.00 90.38 75 ARG A CA 1
ATOM 614 C C . ARG A 1 75 ? 19.400 25.020 -11.805 1.00 90.38 75 ARG A C 1
ATOM 616 O O . ARG A 1 75 ? 18.825 24.127 -12.426 1.00 90.38 75 ARG A O 1
ATOM 623 N N . ARG A 1 76 ? 20.146 25.955 -12.407 1.00 92.56 76 ARG A N 1
ATOM 624 C CA . ARG A 1 76 ? 20.462 25.910 -13.843 1.00 92.56 76 ARG A CA 1
ATOM 625 C C . ARG A 1 76 ? 21.431 24.760 -14.114 1.00 92.56 76 ARG A C 1
ATOM 627 O O . ARG A 1 76 ? 22.550 24.764 -13.602 1.00 92.56 76 ARG A O 1
ATOM 634 N N . LYS A 1 77 ? 21.004 23.780 -14.907 1.00 89.56 77 LYS A N 1
ATOM 635 C CA . LYS A 1 77 ? 21.821 22.646 -15.355 1.00 89.56 77 LYS A CA 1
ATOM 636 C C . LYS A 1 77 ? 21.760 22.537 -16.871 1.00 89.56 77 LYS A C 1
ATOM 638 O O . LYS A 1 77 ? 20.725 22.825 -17.465 1.00 89.56 77 LYS A O 1
ATOM 643 N N . SER A 1 78 ? 22.865 22.119 -17.472 1.00 88.56 78 SER A N 1
ATOM 644 C CA . SER A 1 78 ? 22.884 21.723 -18.878 1.00 88.56 78 SER A CA 1
ATOM 645 C C . SER A 1 78 ? 22.116 20.416 -19.038 1.00 88.56 78 SER A C 1
ATOM 647 O O . SER A 1 78 ? 22.243 19.519 -18.205 1.00 88.56 78 SER A O 1
ATOM 649 N N . VAL A 1 79 ? 21.299 20.348 -20.079 1.00 87.25 79 VAL A N 1
ATOM 650 C CA . VAL A 1 79 ? 20.419 19.236 -20.430 1.00 87.25 79 VAL A CA 1
ATOM 651 C C . VAL A 1 79 ? 20.509 19.051 -21.940 1.00 87.25 79 VAL A C 1
ATOM 653 O O . VAL A 1 79 ? 20.633 20.041 -22.660 1.00 87.25 79 VAL A O 1
ATOM 656 N N . LEU A 1 80 ? 20.481 17.812 -22.419 1.00 85.19 80 LEU A N 1
ATOM 657 C CA . LEU A 1 80 ? 20.439 17.530 -23.850 1.00 85.19 80 LEU A CA 1
ATOM 658 C C . LEU A 1 80 ? 18.984 17.562 -24.337 1.00 85.19 80 LEU A C 1
ATOM 660 O O . LEU A 1 80 ? 18.076 17.156 -23.60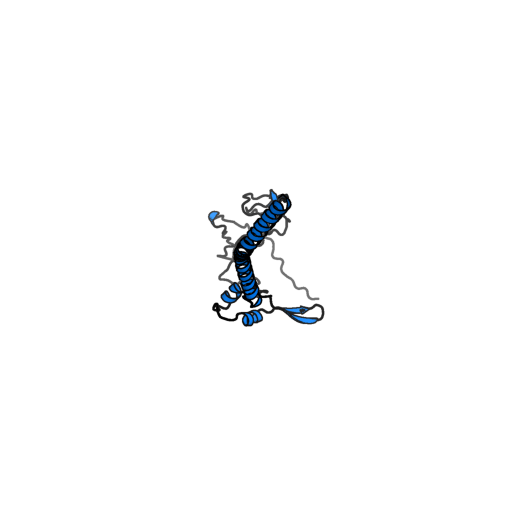2 1.00 85.19 80 LEU A O 1
ATOM 664 N N . GLY A 1 81 ? 18.749 18.077 -25.542 1.00 84.12 81 GLY A N 1
ATOM 665 C CA . GLY A 1 81 ? 17.410 18.061 -26.114 1.00 84.12 81 GLY A CA 1
ATOM 666 C C . GLY A 1 81 ? 16.932 16.664 -26.519 1.00 84.12 81 GLY A C 1
ATOM 667 O O . GLY A 1 81 ? 17.635 15.669 -26.363 1.00 84.12 81 GLY A O 1
ATOM 668 N N . CYS A 1 82 ? 15.679 16.590 -26.956 1.00 83.19 82 CYS A N 1
ATOM 669 C CA . CYS A 1 82 ? 14.974 15.358 -27.302 1.00 83.19 82 CYS A CA 1
ATOM 670 C C . CYS A 1 82 ? 15.213 14.915 -28.758 1.00 83.19 82 CYS A C 1
ATOM 672 O O . CYS A 1 82 ? 14.834 13.805 -29.122 1.00 83.19 82 CYS A O 1
ATOM 674 N N . ILE A 1 83 ? 15.799 15.782 -29.588 1.00 83.25 83 ILE A N 1
ATOM 675 C CA . ILE A 1 83 ? 16.099 15.480 -30.990 1.00 83.25 83 ILE A CA 1
ATOM 676 C C . ILE A 1 83 ? 17.392 14.670 -31.036 1.00 83.25 83 ILE A C 1
ATOM 678 O O . ILE A 1 83 ? 18.381 15.036 -30.398 1.00 83.25 83 ILE A O 1
ATOM 682 N N . VAL A 1 84 ? 17.357 13.556 -31.763 1.00 75.88 84 VAL A N 1
ATOM 683 C CA . VAL A 1 84 ? 18.507 12.670 -31.926 1.00 75.88 84 VAL A CA 1
ATOM 684 C C . VAL A 1 84 ? 19.478 13.303 -32.921 1.00 75.88 84 VAL A C 1
ATOM 686 O O . VAL A 1 84 ? 19.082 13.688 -34.018 1.00 75.88 84 VAL A O 1
ATOM 689 N N . SER A 1 85 ? 20.741 13.412 -32.519 1.00 73.00 85 SER A N 1
ATOM 690 C CA . SER A 1 85 ? 21.856 13.885 -33.343 1.00 73.00 85 SER A CA 1
ATOM 691 C C . SER A 1 85 ? 22.863 12.743 -33.537 1.00 73.00 85 SER A C 1
ATOM 693 O O . SER A 1 85 ? 22.923 11.861 -32.675 1.00 73.00 85 SER A O 1
ATOM 695 N N . PRO A 1 86 ? 23.690 12.759 -34.598 1.00 75.12 86 PRO A N 1
ATOM 696 C CA . PRO A 1 86 ? 24.708 11.728 -34.846 1.00 75.12 86 PRO A CA 1
ATOM 697 C C . PRO A 1 86 ? 25.728 11.569 -33.708 1.00 75.12 86 PRO A C 1
ATOM 699 O O . PRO A 1 86 ? 26.253 10.484 -33.488 1.00 75.12 86 PRO A O 1
ATOM 702 N N . ASP A 1 87 ? 25.957 12.632 -32.935 1.00 69.31 87 ASP A N 1
ATOM 703 C CA . ASP A 1 87 ? 26.951 12.686 -31.853 1.00 69.31 87 ASP A CA 1
ATOM 704 C C . ASP A 1 87 ? 26.511 11.968 -30.556 1.00 69.31 87 ASP A C 1
ATOM 706 O O . ASP A 1 87 ? 27.095 12.172 -29.485 1.00 69.31 87 ASP A O 1
ATOM 710 N N . LEU A 1 88 ? 25.428 11.184 -30.601 1.00 66.38 88 LEU A N 1
ATOM 711 C CA . LEU A 1 88 ? 24.800 10.568 -29.433 1.00 66.38 88 LEU A CA 1
ATOM 712 C C . LEU A 1 88 ? 25.018 9.055 -29.398 1.00 66.38 88 LEU A C 1
ATOM 714 O O . LEU A 1 88 ? 24.592 8.332 -30.290 1.00 66.38 88 LEU A O 1
ATOM 718 N N . SER A 1 89 ? 25.572 8.558 -28.291 1.00 63.75 89 SER A N 1
ATOM 719 C CA . SER A 1 89 ? 25.529 7.132 -27.940 1.00 63.75 89 SER A CA 1
ATOM 720 C C . SER A 1 89 ? 24.318 6.870 -27.038 1.00 63.75 89 SER A C 1
ATOM 722 O O . SER A 1 89 ? 24.285 7.379 -25.911 1.00 63.75 89 SER A O 1
ATOM 724 N N . PHE A 1 90 ? 23.330 6.104 -27.515 1.00 60.75 90 PHE A N 1
ATOM 725 C CA . PHE A 1 90 ? 22.083 5.806 -26.797 1.00 60.75 90 PHE A CA 1
ATOM 726 C C . PHE A 1 90 ? 21.886 4.305 -26.547 1.00 60.75 90 PHE A C 1
ATOM 728 O O . PHE A 1 90 ? 22.355 3.461 -27.305 1.00 60.75 90 PHE A O 1
ATOM 735 N N . GLU A 1 91 ? 21.150 3.990 -25.481 1.00 60.78 91 GLU A N 1
ATOM 736 C CA . GLU A 1 91 ? 20.583 2.662 -25.230 1.00 60.78 91 GLU A CA 1
ATOM 737 C C . GLU A 1 91 ? 19.132 2.646 -25.742 1.00 60.78 91 GLU A C 1
ATOM 739 O O . GLU A 1 91 ? 18.335 3.524 -25.399 1.00 60.78 91 GLU A O 1
ATOM 744 N N . LEU A 1 92 ? 18.778 1.662 -26.571 1.00 62.22 92 LEU A N 1
ATOM 745 C CA . LEU A 1 92 ? 17.407 1.463 -27.048 1.00 62.22 92 LEU A CA 1
ATOM 746 C C . LEU A 1 92 ? 16.599 0.642 -26.038 1.00 62.22 92 LEU A C 1
ATOM 748 O O . LEU A 1 92 ? 17.125 -0.275 -25.409 1.00 62.22 92 LEU A O 1
ATOM 752 N N . GLY A 1 93 ? 15.316 0.971 -25.872 1.00 58.72 93 GLY A N 1
ATOM 753 C CA . GLY A 1 93 ? 14.389 0.118 -25.129 1.00 58.72 93 GLY A CA 1
ATOM 754 C C . GLY A 1 93 ? 13.897 -1.033 -25.984 1.00 58.72 93 GLY A C 1
ATOM 755 O O . GLY A 1 93 ? 13.604 -0.838 -27.158 1.00 58.72 93 GLY A O 1
ATOM 756 N N . ASN A 1 94 ? 13.771 -2.207 -25.375 1.00 58.88 94 ASN A N 1
ATOM 757 C CA . ASN A 1 94 ? 13.285 -3.407 -26.046 1.00 58.88 94 ASN A CA 1
ATOM 758 C C . ASN A 1 94 ? 11.872 -3.198 -26.587 1.00 58.88 94 ASN A C 1
ATOM 760 O O . ASN A 1 94 ? 11.009 -2.666 -25.882 1.00 58.88 94 ASN A O 1
ATOM 764 N N . CYS A 1 95 ? 11.637 -3.713 -27.785 1.00 52.00 95 CYS A N 1
ATOM 765 C CA . CYS A 1 95 ? 10.310 -3.875 -28.344 1.00 52.00 95 CYS A CA 1
ATOM 766 C C . CYS A 1 95 ? 10.093 -5.339 -28.705 1.00 52.00 95 CYS A C 1
ATOM 768 O O . CYS A 1 95 ? 11.044 -6.059 -28.992 1.00 52.00 95 CYS A O 1
ATOM 770 N N . GLU A 1 96 ? 8.846 -5.775 -28.575 1.00 56.72 96 GLU A N 1
ATOM 771 C CA . GLU A 1 96 ? 8.445 -7.160 -28.801 1.00 56.72 96 GLU A CA 1
ATOM 772 C C . GLU A 1 96 ? 8.553 -7.465 -30.305 1.00 56.72 96 GLU A C 1
ATOM 774 O O . GLU A 1 96 ? 8.040 -6.702 -31.126 1.00 56.72 96 GLU A O 1
ATOM 779 N N . GLU A 1 97 ? 9.271 -8.536 -30.651 1.00 56.91 97 GLU A N 1
ATOM 780 C CA . GLU A 1 97 ? 9.555 -8.975 -32.024 1.00 56.91 97 GLU A CA 1
ATOM 781 C C . GLU A 1 97 ? 9.031 -10.409 -32.245 1.00 56.91 97 GLU A C 1
ATOM 783 O O . GLU A 1 97 ? 8.775 -11.131 -31.282 1.00 56.91 97 GLU A O 1
ATOM 788 N N . GLU A 1 98 ? 8.871 -10.816 -33.510 1.00 56.81 98 GLU A N 1
ATOM 789 C CA . GLU A 1 98 ? 8.608 -12.208 -33.927 1.00 56.81 98 GLU A CA 1
ATOM 790 C C . GLU A 1 98 ? 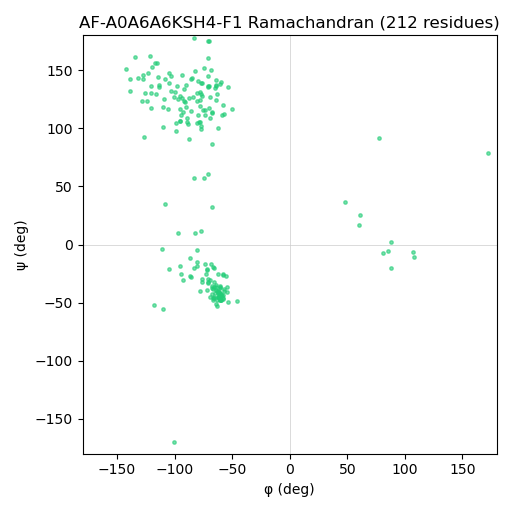9.879 -13.081 -33.973 1.00 56.81 98 GLU A C 1
ATOM 792 O O . GLU A 1 98 ? 9.766 -14.303 -34.015 1.00 56.81 98 GLU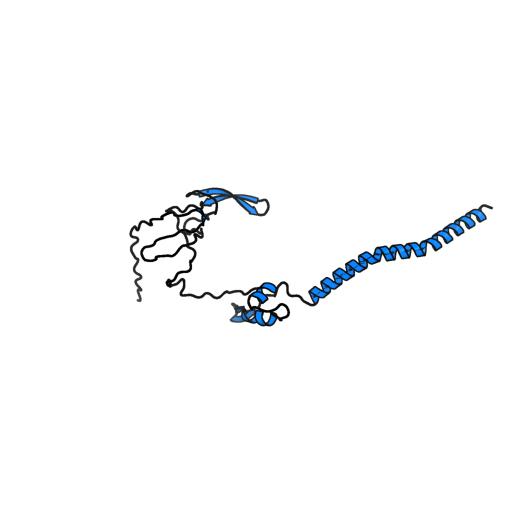 A O 1
ATOM 797 N N . ASN A 1 99 ? 11.076 -12.481 -33.952 1.00 65.81 99 ASN A N 1
ATOM 798 C CA . ASN A 1 99 ? 12.355 -13.192 -33.992 1.00 65.81 99 ASN A CA 1
ATOM 799 C C . ASN A 1 99 ? 13.118 -13.028 -32.674 1.00 65.81 99 ASN A C 1
ATOM 801 O O . ASN A 1 99 ? 13.222 -11.928 -32.134 1.00 65.81 99 ASN A O 1
ATOM 805 N N . ASP A 1 100 ? 13.680 -14.125 -32.171 1.00 66.81 100 ASP A N 1
ATOM 806 C CA . ASP A 1 100 ? 14.459 -14.117 -30.939 1.00 66.81 100 ASP A CA 1
ATOM 807 C C . ASP A 1 100 ? 15.873 -13.563 -31.168 1.00 66.81 100 ASP A C 1
ATOM 809 O O . ASP A 1 100 ? 16.635 -14.054 -32.004 1.00 66.81 100 ASP A O 1
ATOM 813 N N . LEU A 1 101 ? 16.231 -12.531 -30.398 1.00 73.56 101 LEU A N 1
ATOM 814 C CA . LEU A 1 101 ? 17.557 -11.919 -30.409 1.00 73.56 101 LEU A CA 1
ATOM 815 C C . LEU A 1 101 ? 18.408 -12.485 -29.267 1.00 73.56 101 LEU A C 1
ATOM 817 O O . LEU A 1 101 ? 18.021 -12.359 -28.091 1.00 73.56 101 LEU A O 1
ATOM 821 N N . PRO A 1 102 ? 19.606 -13.021 -29.573 1.00 75.56 102 PRO A N 1
ATOM 822 C CA . PRO A 1 102 ? 20.406 -13.692 -28.572 1.00 75.56 102 PRO A CA 1
ATOM 823 C C . PRO A 1 102 ? 20.840 -12.731 -27.461 1.00 75.56 102 PRO A C 1
ATOM 825 O O . PRO A 1 102 ? 21.366 -11.644 -27.709 1.00 75.56 102 PRO A O 1
ATOM 828 N N . GLY A 1 103 ? 20.605 -13.129 -26.210 1.00 74.44 103 GLY A N 1
ATOM 829 C CA . GLY A 1 103 ? 20.921 -12.334 -25.016 1.00 74.44 103 GLY A CA 1
ATOM 830 C C . GLY A 1 103 ? 19.864 -11.309 -24.574 1.00 74.44 103 GLY A C 1
ATOM 831 O O . GLY A 1 103 ? 20.015 -10.742 -23.485 1.00 74.44 103 GLY A O 1
ATOM 832 N N . LEU A 1 104 ? 18.783 -11.102 -25.342 1.00 72.31 104 LEU A N 1
ATOM 833 C CA . LEU A 1 104 ? 17.660 -10.241 -24.948 1.00 72.31 104 LEU A CA 1
ATOM 834 C C . LEU A 1 104 ? 16.392 -11.035 -24.639 1.00 72.31 104 LEU A C 1
ATOM 836 O O . LEU A 1 104 ? 15.857 -10.897 -23.536 1.00 72.31 104 LEU A O 1
ATOM 840 N N . THR A 1 105 ? 15.940 -11.857 -25.586 1.00 74.56 105 THR A N 1
ATOM 841 C CA . THR A 1 105 ? 14.759 -12.713 -25.417 1.00 74.56 105 THR A CA 1
ATOM 842 C C . THR A 1 105 ? 15.107 -14.046 -24.753 1.00 74.56 105 THR A C 1
ATOM 844 O O . THR A 1 105 ? 14.306 -14.547 -23.971 1.00 74.56 105 THR A O 1
ATOM 847 N N . ASP A 1 106 ? 16.340 -14.543 -24.910 1.00 81.12 106 ASP A N 1
ATOM 848 C CA . ASP A 1 106 ? 16.781 -15.831 -24.341 1.00 81.12 106 ASP A CA 1
ATOM 849 C C . ASP A 1 106 ? 16.762 -15.915 -22.804 1.00 81.12 106 ASP A C 1
ATOM 851 O O . ASP A 1 106 ? 16.729 -17.005 -22.233 1.00 81.12 106 ASP A O 1
ATOM 855 N N . THR A 1 107 ? 16.873 -14.781 -22.098 1.00 81.44 107 THR A N 1
ATOM 856 C CA . THR A 1 107 ? 17.034 -14.783 -20.633 1.00 81.44 107 THR A CA 1
ATOM 857 C C . THR A 1 107 ? 15.798 -14.264 -19.909 1.00 81.44 107 THR A C 1
ATOM 859 O O . THR A 1 107 ? 15.596 -13.062 -19.728 1.00 81.44 107 THR A O 1
ATOM 862 N N . GLU A 1 108 ? 14.998 -15.185 -19.377 1.00 82.94 108 GLU A N 1
ATOM 863 C CA . GLU A 1 108 ? 13.875 -14.835 -18.513 1.00 82.94 108 GLU A CA 1
ATOM 864 C C . GLU A 1 108 ? 14.361 -14.383 -17.127 1.00 82.94 108 GLU A C 1
ATOM 866 O O . GLU A 1 108 ? 14.864 -15.160 -16.311 1.00 82.94 108 GLU A O 1
ATOM 871 N N . LYS A 1 109 ? 14.193 -13.091 -16.819 1.00 84.62 109 LYS A N 1
ATOM 872 C CA . LYS A 1 109 ? 14.497 -12.542 -15.488 1.00 84.62 109 LYS A CA 1
ATOM 873 C C . LYS A 1 109 ? 13.236 -12.519 -14.619 1.00 84.62 109 LYS A C 1
ATOM 875 O O . LYS A 1 109 ? 12.349 -11.693 -14.856 1.00 84.62 109 LYS A O 1
ATOM 880 N N . PRO A 1 110 ? 13.146 -13.340 -13.553 1.00 86.06 110 PRO A N 1
ATOM 881 C CA . PRO A 1 110 ? 11.970 -13.351 -12.698 1.00 86.06 110 PRO A CA 1
ATOM 882 C C . PRO A 1 110 ? 11.841 -12.046 -11.905 1.00 86.06 110 PRO A C 1
ATOM 884 O O . PRO A 1 110 ? 12.820 -11.403 -11.505 1.00 86.06 110 PRO A O 1
ATOM 887 N N . ARG A 1 111 ? 10.599 -11.657 -11.599 1.00 83.12 111 ARG A N 1
ATOM 888 C CA . ARG A 1 111 ? 10.338 -10.484 -10.758 1.00 83.12 111 ARG A CA 1
ATOM 889 C C . ARG A 1 111 ? 10.805 -10.742 -9.326 1.00 83.12 111 ARG A C 1
ATOM 891 O O . ARG A 1 111 ? 10.190 -11.491 -8.579 1.00 83.12 111 ARG A O 1
ATOM 898 N N . MET A 1 112 ? 11.834 -10.007 -8.906 1.00 80.06 112 MET A N 1
ATOM 899 C CA . MET A 1 112 ? 12.423 -10.088 -7.559 1.00 80.06 112 MET A CA 1
ATOM 900 C C . MET A 1 112 ? 11.444 -9.823 -6.401 1.00 80.06 112 MET A C 1
ATOM 902 O O . MET A 1 112 ? 11.708 -10.231 -5.270 1.00 80.06 112 MET A O 1
ATOM 906 N N . ARG A 1 113 ? 10.359 -9.068 -6.621 1.00 84.50 113 ARG A N 1
ATOM 907 C CA . ARG A 1 113 ? 9.401 -8.699 -5.567 1.00 84.50 113 ARG A CA 1
ATOM 908 C C . ARG A 1 113 ? 7.969 -8.782 -6.071 1.00 84.50 113 ARG A C 1
ATOM 910 O O . ARG A 1 113 ? 7.631 -8.185 -7.089 1.00 84.50 113 ARG A O 1
ATOM 917 N N . GLY A 1 114 ? 7.119 -9.432 -5.283 1.00 88.56 114 GLY A N 1
ATOM 918 C CA . GLY A 1 114 ? 5.678 -9.440 -5.502 1.00 88.56 114 GLY A CA 1
ATOM 919 C C . GLY A 1 114 ? 4.953 -8.213 -4.926 1.00 88.56 114 GLY A C 1
ATOM 920 O O . GLY A 1 114 ? 5.546 -7.337 -4.279 1.00 88.56 114 GLY A O 1
ATOM 921 N N . PRO A 1 115 ? 3.631 -8.127 -5.138 1.00 93.12 115 PRO A N 1
ATOM 922 C CA . PRO A 1 115 ? 2.808 -7.036 -4.632 1.00 93.12 115 PRO A CA 1
ATOM 923 C C . PRO A 1 115 ? 2.758 -7.002 -3.093 1.00 93.12 115 PRO A C 1
ATOM 925 O O . PRO A 1 115 ? 2.579 -8.013 -2.422 1.00 93.12 115 PRO A O 1
ATOM 928 N N . LYS A 1 116 ? 2.860 -5.798 -2.509 1.00 93.69 116 LYS A N 1
ATOM 929 C CA . LYS A 1 116 ? 2.798 -5.572 -1.045 1.00 93.69 116 LYS A CA 1
ATOM 930 C C . LYS A 1 116 ? 1.401 -5.206 -0.523 1.00 93.69 116 LYS A C 1
ATOM 932 O O . LYS A 1 116 ? 1.105 -5.356 0.661 1.00 93.69 116 LYS A O 1
ATOM 937 N N . ARG A 1 117 ? 0.548 -4.637 -1.377 1.00 94.88 117 ARG A N 1
ATOM 938 C CA . ARG A 1 117 ? -0.770 -4.097 -0.998 1.00 94.88 117 ARG A CA 1
ATOM 939 C C . ARG A 1 117 ? -1.848 -5.169 -1.162 1.00 94.88 117 ARG A C 1
ATOM 941 O O . ARG A 1 117 ? -1.928 -5.753 -2.235 1.00 94.88 117 ARG A O 1
ATOM 948 N N . ALA A 1 118 ? -2.727 -5.321 -0.169 1.00 94.31 118 ALA A N 1
ATOM 949 C CA . ALA A 1 118 ? -3.823 -6.300 -0.154 1.00 94.31 118 ALA A CA 1
ATOM 950 C C . ALA A 1 118 ? -4.626 -6.365 -1.468 1.00 94.31 118 ALA A C 1
ATOM 952 O O . ALA A 1 118 ? -4.803 -7.434 -2.039 1.00 94.31 118 ALA A O 1
ATOM 953 N N . SER A 1 119 ? -5.047 -5.214 -2.005 1.00 94.19 119 SER A N 1
ATOM 954 C CA . SER A 1 119 ? -5.820 -5.164 -3.253 1.00 94.19 119 SER A CA 1
ATOM 955 C C . SER A 1 119 ? -5.041 -5.621 -4.488 1.00 94.19 119 SER A C 1
ATOM 957 O O . SER A 1 119 ? -5.634 -6.189 -5.393 1.00 94.19 119 SER A O 1
ATOM 959 N N . LYS A 1 120 ? -3.721 -5.396 -4.537 1.00 94.06 120 LYS A N 1
ATOM 960 C CA . LYS A 1 120 ? -2.876 -5.871 -5.644 1.00 94.06 120 LYS A CA 1
ATOM 961 C C . LYS A 1 120 ? -2.599 -7.371 -5.540 1.00 94.06 120 LYS A C 1
ATOM 963 O O . LYS A 1 120 ? -2.495 -8.021 -6.566 1.00 94.06 120 LYS A O 1
ATOM 968 N N . ILE A 1 121 ? -2.508 -7.902 -4.319 1.00 93.69 121 ILE A N 1
ATOM 969 C CA . ILE A 1 121 ? -2.337 -9.342 -4.089 1.00 93.69 121 ILE A CA 1
ATOM 970 C C . ILE A 1 121 ? -3.586 -10.093 -4.563 1.00 93.69 121 ILE A C 1
ATOM 972 O O . ILE A 1 121 ? -3.464 -11.046 -5.319 1.00 93.69 121 ILE A O 1
ATOM 976 N N . ARG A 1 122 ? -4.785 -9.605 -4.213 1.00 93.31 122 ARG A N 1
ATOM 977 C CA . ARG A 1 122 ? -6.053 -10.190 -4.686 1.00 93.31 122 ARG A CA 1
ATOM 978 C C . ARG A 1 122 ? -6.171 -10.212 -6.207 1.00 93.31 122 ARG A C 1
ATOM 980 O O . ARG A 1 122 ? -6.548 -11.230 -6.758 1.00 93.31 122 ARG A O 1
ATOM 987 N N . LYS A 1 123 ? -5.785 -9.117 -6.871 1.00 94.25 123 LYS A N 1
ATOM 988 C CA . LYS A 1 123 ? -5.771 -9.035 -8.339 1.00 94.25 123 LYS A CA 1
ATOM 989 C C . LYS A 1 123 ? -4.787 -10.003 -8.993 1.00 94.25 123 LYS A C 1
ATOM 991 O O . LYS A 1 123 ? -5.060 -10.462 -10.083 1.00 94.25 123 LYS A O 1
ATOM 996 N N . LEU A 1 124 ? -3.642 -10.268 -8.362 1.00 91.81 124 LEU A N 1
ATOM 997 C CA . LEU A 1 124 ? -2.627 -11.150 -8.941 1.00 91.81 124 LEU A CA 1
ATOM 998 C C . LEU A 1 124 ? -3.068 -12.617 -8.912 1.00 91.81 124 LEU A C 1
ATOM 1000 O O . LEU A 1 124 ? -2.823 -13.338 -9.867 1.00 91.81 124 LEU A O 1
ATOM 1004 N N . PHE A 1 125 ? -3.719 -13.040 -7.828 1.00 91.62 125 PHE A N 1
ATOM 1005 C CA . PHE A 1 125 ? -4.195 -14.416 -7.655 1.00 91.62 125 PHE A CA 1
ATOM 1006 C C . PHE A 1 125 ? -5.672 -14.602 -8.033 1.00 91.62 125 PHE A C 1
ATOM 1008 O O . PHE A 1 125 ? -6.243 -15.635 -7.712 1.00 91.62 125 PHE A O 1
ATOM 1015 N N . ASN A 1 126 ? -6.301 -13.597 -8.658 1.00 93.69 126 ASN A N 1
ATOM 1016 C CA . ASN A 1 126 ? -7.729 -13.589 -9.003 1.00 93.69 126 ASN A CA 1
ATOM 1017 C C . ASN A 1 126 ? -8.656 -13.997 -7.836 1.00 93.69 126 ASN A C 1
ATOM 1019 O O . ASN A 1 126 ? -9.671 -14.655 -8.030 1.00 93.69 126 ASN A O 1
ATOM 1023 N N . LEU A 1 127 ? -8.302 -13.593 -6.610 1.00 92.69 127 LEU A N 1
ATOM 1024 C CA . LEU A 1 127 ? -9.046 -13.932 -5.394 1.00 92.69 127 LEU A CA 1
ATOM 1025 C C . LEU A 1 127 ? -10.240 -13.003 -5.184 1.00 92.69 127 LEU A C 1
ATOM 1027 O O . LEU A 1 127 ? -10.1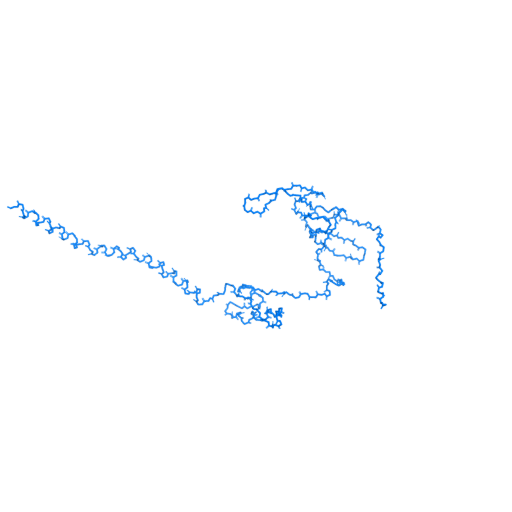71 -11.798 -5.467 1.00 92.69 127 LEU A O 1
ATOM 1031 N N . SER A 1 128 ? -11.290 -13.537 -4.562 1.00 93.25 128 SER A N 1
ATOM 1032 C CA . SER A 1 128 ? -12.428 -12.742 -4.123 1.00 93.25 128 SER A CA 1
ATOM 1033 C C . SER A 1 128 ? -12.060 -11.853 -2.918 1.00 93.25 128 SER A C 1
ATOM 1035 O O . SER A 1 128 ? -10.946 -11.851 -2.376 1.00 93.25 128 SER A O 1
ATOM 1037 N N . LYS A 1 129 ? -12.997 -11.000 -2.489 1.00 89.88 129 LYS A N 1
ATOM 1038 C CA . LYS A 1 129 ? -12.784 -10.088 -1.352 1.00 89.88 129 LYS A CA 1
ATOM 1039 C C . LYS A 1 129 ? -12.774 -10.819 -0.005 1.00 89.88 129 LYS A C 1
ATOM 1041 O O . LYS A 1 129 ? -12.194 -10.280 0.946 1.00 89.88 129 LYS A O 1
ATOM 1046 N N . GLU A 1 130 ? -13.429 -11.965 0.073 1.00 90.19 130 GLU A N 1
ATOM 1047 C CA . GLU A 1 130 ? -13.642 -12.728 1.305 1.00 90.19 130 GLU A CA 1
ATOM 1048 C C . GLU A 1 130 ? -12.473 -13.673 1.585 1.00 90.19 130 GLU A C 1
ATOM 1050 O O . GLU A 1 130 ? -12.127 -13.892 2.745 1.00 90.19 130 GLU A O 1
ATOM 1055 N N . ASP A 1 131 ? -11.772 -14.094 0.533 1.00 90.88 131 ASP A N 1
ATOM 1056 C CA . ASP A 1 131 ? -10.643 -15.011 0.635 1.00 90.88 131 ASP A CA 1
ATOM 1057 C C . ASP A 1 131 ? -9.452 -14.430 1.413 1.00 90.88 131 ASP A C 1
ATOM 1059 O O . ASP A 1 131 ? -9.056 -13.254 1.273 1.00 90.88 131 ASP A O 1
ATOM 1063 N N . ASP A 1 132 ? -8.818 -15.299 2.207 1.00 89.25 132 ASP A N 1
ATOM 1064 C CA . ASP A 1 132 ? -7.576 -14.969 2.895 1.00 89.25 132 ASP A CA 1
ATOM 1065 C C . ASP A 1 132 ? -6.371 -15.109 1.961 1.00 89.25 132 ASP A C 1
ATOM 1067 O O . ASP A 1 132 ? -5.850 -16.191 1.686 1.00 89.25 132 ASP A O 1
ATOM 1071 N N . PHE A 1 133 ? -5.867 -13.962 1.521 1.00 89.06 133 PHE A N 1
ATOM 1072 C CA . PHE A 1 133 ? -4.714 -13.885 0.639 1.00 89.06 133 PHE A CA 1
ATOM 1073 C C . PHE A 1 133 ? -3.361 -14.030 1.370 1.00 89.06 133 PHE A C 1
ATOM 1075 O O . PHE A 1 133 ? -2.321 -14.056 0.715 1.00 89.06 133 PHE A O 1
ATOM 1082 N N . ARG A 1 134 ? -3.322 -14.114 2.713 1.00 89.50 134 ARG A N 1
ATOM 1083 C CA . ARG A 1 134 ? -2.061 -14.211 3.487 1.00 89.50 134 ARG A CA 1
ATOM 1084 C C . ARG A 1 134 ? -1.238 -15.445 3.130 1.00 89.50 134 ARG A C 1
ATOM 1086 O O . ARG A 1 134 ? -0.016 -15.348 3.072 1.00 89.50 134 ARG A O 1
ATOM 1093 N N . LYS A 1 135 ? -1.904 -16.573 2.864 1.00 87.69 135 LYS A N 1
ATOM 1094 C CA . LYS A 1 135 ? -1.264 -17.835 2.459 1.00 87.69 135 LYS A CA 1
ATOM 1095 C C . LYS A 1 135 ? -0.499 -17.668 1.143 1.00 87.69 135 LYS A C 1
ATOM 1097 O O . LYS A 1 135 ? 0.653 -18.074 1.040 1.00 87.69 135 LYS A O 1
ATOM 1102 N N . TYR A 1 136 ? -1.100 -16.961 0.192 1.00 87.19 136 TYR A N 1
ATOM 1103 C CA . TYR A 1 136 ? -0.548 -16.738 -1.143 1.00 87.19 136 TYR A CA 1
ATOM 1104 C C . TYR A 1 136 ? 0.641 -15.773 -1.166 1.00 87.19 136 TYR A C 1
ATOM 1106 O O . TYR A 1 136 ? 1.459 -15.836 -2.071 1.00 87.19 136 TYR A O 1
ATOM 1114 N N . VAL A 1 137 ? 0.806 -14.908 -0.160 1.00 87.75 137 VAL A N 1
ATOM 1115 C CA . VAL A 1 137 ? 1.998 -14.040 -0.060 1.00 87.75 137 VAL A CA 1
ATOM 1116 C C . VAL A 1 137 ? 3.281 -14.850 0.166 1.00 87.75 137 VAL A C 1
ATOM 1118 O O . VAL A 1 137 ? 4.375 -14.369 -0.125 1.00 87.75 137 VAL A O 1
ATOM 1121 N N . ASN A 1 138 ? 3.164 -16.091 0.649 1.00 81.81 138 ASN A N 1
ATOM 1122 C CA . ASN A 1 138 ? 4.317 -16.952 0.888 1.00 81.81 138 ASN A CA 1
ATOM 1123 C C . ASN A 1 138 ? 4.945 -17.517 -0.394 1.00 81.81 138 ASN A C 1
ATOM 1125 O O . ASN A 1 138 ? 6.094 -17.945 -0.330 1.00 81.81 138 ASN A O 1
ATOM 1129 N N . THR A 1 139 ? 4.246 -17.487 -1.535 1.00 82.69 139 THR A N 1
ATOM 1130 C CA . THR A 1 139 ? 4.755 -18.048 -2.801 1.00 82.69 139 THR A CA 1
ATOM 1131 C C . THR A 1 139 ? 5.917 -17.245 -3.379 1.00 82.69 139 THR A C 1
ATOM 1133 O O . THR A 1 139 ? 6.818 -17.817 -3.975 1.00 82.69 139 THR A O 1
ATOM 1136 N N . TYR A 1 140 ? 5.958 -15.930 -3.146 1.00 81.88 140 TYR A N 1
ATOM 1137 C CA . TYR A 1 140 ? 7.043 -15.048 -3.598 1.00 81.88 140 TYR A CA 1
ATOM 1138 C C . TYR A 1 140 ? 7.933 -14.575 -2.442 1.00 81.88 140 TYR A C 1
ATOM 1140 O O . TYR A 1 140 ? 8.416 -13.436 -2.417 1.00 81.88 140 TYR A O 1
ATOM 1148 N N . ARG A 1 141 ? 8.147 -15.445 -1.449 1.00 85.81 141 ARG A N 1
ATOM 1149 C CA . ARG A 1 141 ? 9.151 -15.211 -0.408 1.00 85.81 141 ARG A CA 1
ATOM 1150 C C . ARG A 1 141 ? 10.535 -15.095 -1.031 1.00 85.81 141 ARG A C 1
ATOM 1152 O O . ARG A 1 141 ? 10.912 -15.869 -1.902 1.00 85.81 141 ARG A O 1
ATOM 1159 N N . ARG A 1 142 ? 11.319 -14.139 -0.537 1.00 86.38 142 ARG A N 1
ATOM 1160 C CA . ARG A 1 142 ? 12.711 -13.982 -0.952 1.00 86.38 142 ARG A CA 1
ATOM 1161 C C . ARG A 1 142 ? 13.587 -14.840 -0.050 1.00 86.38 142 ARG A C 1
ATOM 1163 O O . ARG A 1 142 ? 13.775 -14.489 1.113 1.00 86.38 142 ARG A O 1
ATOM 1170 N N . SER A 1 143 ? 14.128 -15.929 -0.584 1.00 87.31 143 SER A N 1
ATOM 1171 C CA . SER A 1 143 ? 15.204 -16.696 0.046 1.00 87.31 143 SER A CA 1
ATOM 1172 C C . SER A 1 143 ? 16.557 -16.121 -0.361 1.00 87.31 143 SER A C 1
ATOM 1174 O O . SER A 1 143 ? 16.833 -15.972 -1.550 1.00 87.31 143 SER A O 1
ATOM 1176 N N . PHE A 1 144 ? 17.406 -15.786 0.606 1.00 88.25 144 PHE A N 1
ATOM 1177 C CA . PHE A 1 144 ? 18.782 -15.370 0.339 1.00 88.25 144 PHE A CA 1
ATOM 1178 C C . PHE A 1 144 ? 19.737 -15.910 1.401 1.00 88.25 144 PHE A C 1
ATOM 1180 O O . PHE A 1 144 ? 19.360 -16.122 2.556 1.00 88.25 144 PHE A O 1
ATOM 1187 N N . THR A 1 145 ? 20.984 -16.133 0.999 1.00 92.25 145 THR A N 1
ATOM 1188 C CA . THR A 1 145 ? 22.086 -16.403 1.918 1.00 92.25 145 THR A CA 1
ATOM 1189 C C . THR A 1 145 ? 22.634 -15.072 2.417 1.00 92.25 145 THR A C 1
ATOM 1191 O O . THR A 1 145 ? 22.930 -14.155 1.650 1.00 92.25 145 THR A O 1
ATOM 1194 N N . THR A 1 146 ? 22.710 -14.920 3.734 1.00 89.94 146 THR A N 1
ATOM 1195 C CA . THR A 1 146 ? 23.436 -13.794 4.331 1.00 89.94 146 THR A CA 1
ATOM 1196 C C . THR A 1 146 ? 24.936 -13.978 4.127 1.00 89.94 146 THR A C 1
ATOM 1198 O O . THR A 1 146 ? 25.408 -15.094 3.920 1.00 89.94 146 THR A O 1
ATOM 1201 N N . LYS A 1 147 ? 25.704 -12.887 4.240 1.00 90.88 147 LYS A N 1
ATOM 1202 C CA . LYS A 1 147 ? 27.177 -12.938 4.186 1.00 90.88 147 LYS A CA 1
ATOM 1203 C C . LYS A 1 147 ? 27.772 -13.912 5.216 1.00 90.88 147 LYS A C 1
ATOM 1205 O O . LYS A 1 147 ? 28.824 -14.478 4.980 1.00 90.88 147 LYS A O 1
ATOM 1210 N N . SER A 1 148 ? 27.060 -14.144 6.319 1.00 89.12 148 SER A N 1
ATOM 1211 C CA . SER A 1 148 ? 27.395 -15.104 7.379 1.00 89.12 148 SER A CA 1
ATOM 1212 C C . SER A 1 148 ? 26.974 -16.554 7.077 1.00 89.12 148 SER A C 1
ATOM 1214 O O . SER A 1 148 ? 26.940 -17.373 7.988 1.00 89.12 148 SER A O 1
ATOM 1216 N N . GLY A 1 149 ? 26.550 -16.868 5.848 1.00 91.75 149 GLY A N 1
ATOM 1217 C CA . GLY A 1 149 ? 26.169 -18.218 5.410 1.00 91.75 149 GLY A CA 1
ATOM 1218 C C . GLY A 1 149 ? 24.755 -18.678 5.795 1.00 91.75 149 GLY A C 1
ATOM 1219 O O . GLY A 1 149 ? 24.298 -19.715 5.318 1.00 91.75 149 GLY A O 1
ATOM 1220 N N . LYS A 1 150 ? 24.007 -17.918 6.609 1.00 93.00 150 LYS A N 1
ATOM 1221 C CA . LYS A 1 150 ? 22.653 -18.314 7.042 1.00 93.00 150 LYS A CA 1
ATOM 1222 C C . LYS A 1 150 ? 21.631 -18.087 5.926 1.00 93.00 150 LYS A C 1
ATOM 1224 O O . LYS A 1 150 ? 21.540 -16.982 5.381 1.00 93.00 150 LYS A O 1
ATOM 1229 N N . LYS A 1 151 ? 20.830 -19.112 5.623 1.00 91.69 151 LYS A N 1
ATOM 1230 C CA . LYS A 1 151 ? 19.687 -19.023 4.701 1.00 91.69 151 LYS A CA 1
ATOM 1231 C C . LYS A 1 151 ? 18.512 -18.359 5.422 1.00 91.69 151 LYS A C 1
ATOM 1233 O O . LYS A 1 151 ? 18.038 -18.878 6.427 1.00 91.69 151 LYS A O 1
ATOM 1238 N N . VAL A 1 152 ? 18.047 -17.218 4.917 1.00 91.00 152 VAL A N 1
ATOM 1239 C CA . VAL A 1 152 ? 16.902 -16.480 5.471 1.00 91.00 152 VAL A CA 1
ATOM 1240 C C . VAL A 1 152 ? 15.820 -16.349 4.405 1.00 91.00 152 VAL A C 1
ATOM 1242 O O . VAL A 1 152 ? 16.112 -16.042 3.249 1.00 91.00 152 VAL A O 1
ATOM 1245 N N . SER A 1 153 ? 14.564 -16.573 4.800 1.00 89.81 153 SER A N 1
ATOM 1246 C CA . SER A 1 153 ? 13.388 -16.332 3.962 1.00 89.81 153 SER A CA 1
ATOM 1247 C C . SER A 1 153 ? 12.590 -15.141 4.488 1.00 89.81 153 SER A C 1
ATOM 1249 O O . SER A 1 153 ? 12.051 -15.195 5.595 1.00 89.81 153 SER A O 1
ATOM 1251 N N . GLU A 1 154 ? 12.460 -14.088 3.687 1.00 89.00 154 GLU A N 1
ATOM 1252 C CA . GLU A 1 154 ? 11.712 -12.887 4.064 1.00 89.00 154 GLU A CA 1
ATOM 1253 C C . GLU A 1 154 ? 10.456 -12.705 3.209 1.00 89.00 154 GLU A C 1
ATOM 1255 O O . GLU A 1 154 ? 10.478 -12.854 1.984 1.00 89.00 154 GLU A O 1
ATOM 1260 N N . ALA A 1 155 ? 9.352 -12.338 3.867 1.00 89.38 155 ALA A N 1
ATOM 1261 C CA . ALA A 1 155 ? 8.096 -11.970 3.218 1.00 89.38 155 ALA A CA 1
ATOM 1262 C C . ALA A 1 155 ? 7.781 -10.487 3.472 1.00 89.38 155 ALA A C 1
ATOM 1264 O O . ALA A 1 155 ? 8.026 -9.973 4.570 1.00 89.38 155 ALA A O 1
ATOM 1265 N N . PRO A 1 156 ? 7.200 -9.768 2.499 1.00 90.62 156 PRO A N 1
ATOM 1266 C CA . PRO A 1 156 ? 6.840 -8.376 2.702 1.00 90.62 156 PRO A CA 1
ATOM 1267 C C . PRO A 1 156 ? 5.655 -8.246 3.668 1.00 90.62 156 PRO A C 1
ATOM 1269 O O . PRO A 1 156 ? 4.631 -8.910 3.524 1.00 90.62 156 PRO A O 1
ATOM 1272 N N . LYS A 1 157 ? 5.732 -7.288 4.601 1.00 91.50 157 LYS A N 1
ATOM 1273 C CA . LYS A 1 157 ? 4.570 -6.898 5.415 1.00 91.50 157 LYS A CA 1
ATOM 1274 C C . LYS A 1 157 ? 3.427 -6.429 4.518 1.00 91.50 157 LYS A C 1
ATOM 1276 O O . LYS A 1 157 ? 3.552 -5.406 3.834 1.00 91.50 157 LYS A O 1
ATOM 1281 N N . ILE A 1 158 ? 2.295 -7.116 4.609 1.00 93.38 158 ILE A N 1
ATOM 1282 C CA . ILE A 1 158 ? 1.085 -6.782 3.865 1.00 93.38 158 ILE A CA 1
ATOM 1283 C C . ILE A 1 158 ? 0.571 -5.406 4.298 1.00 93.38 158 ILE A C 1
ATOM 1285 O O . ILE A 1 158 ? 0.284 -5.150 5.470 1.00 93.38 158 ILE A O 1
ATOM 1289 N N . GLN A 1 159 ? 0.417 -4.508 3.329 1.00 93.62 159 GLN A N 1
ATOM 1290 C CA . GLN A 1 159 ? -0.182 -3.196 3.542 1.00 93.62 159 GLN A CA 1
ATOM 1291 C C . GLN A 1 159 ? -1.678 -3.211 3.242 1.00 93.62 159 GLN A C 1
ATOM 1293 O O . GLN A 1 159 ? -2.129 -3.852 2.293 1.00 93.62 159 GLN A O 1
ATOM 1298 N N . LYS A 1 160 ? -2.430 -2.404 4.002 1.00 92.62 160 LYS A N 1
ATOM 1299 C CA . LYS A 1 160 ? -3.885 -2.213 3.850 1.00 92.62 160 LYS A CA 1
ATOM 1300 C C . LYS A 1 160 ? -4.710 -3.495 4.056 1.00 92.62 160 LYS A C 1
ATOM 1302 O O . LYS A 1 160 ? -5.826 -3.589 3.561 1.00 92.62 160 LYS A O 1
ATOM 1307 N N . LEU A 1 161 ? -4.177 -4.452 4.812 1.00 93.25 161 LEU A N 1
ATOM 1308 C CA . LEU A 1 161 ? -4.946 -5.567 5.358 1.00 93.25 161 LEU A CA 1
ATOM 1309 C C . LEU A 1 161 ? -5.877 -5.055 6.465 1.00 93.25 161 LEU A C 1
ATOM 1311 O O . LEU A 1 161 ? -5.451 -4.277 7.321 1.00 93.25 161 LEU A O 1
ATOM 1315 N N . VAL A 1 162 ? -7.129 -5.507 6.459 1.00 92.25 162 VAL A N 1
ATOM 1316 C CA . VAL A 1 162 ? -8.056 -5.273 7.570 1.00 92.25 162 VAL A CA 1
ATOM 1317 C C . VAL A 1 162 ? -7.665 -6.211 8.711 1.00 92.25 162 VAL A C 1
ATOM 1319 O O . VAL A 1 162 ? -7.686 -7.429 8.560 1.00 92.25 162 VAL A O 1
ATOM 1322 N N . THR A 1 163 ? -7.248 -5.640 9.838 1.00 93.12 163 THR A N 1
ATOM 1323 C CA . THR A 1 163 ? -6.855 -6.376 11.051 1.00 93.12 163 THR A CA 1
ATOM 1324 C C . THR A 1 163 ? -7.789 -6.033 12.214 1.00 93.12 163 THR A C 1
ATOM 1326 O O . THR A 1 163 ? -8.360 -4.934 12.221 1.00 93.12 163 THR A O 1
ATOM 1329 N N . PRO A 1 164 ? -7.924 -6.897 13.238 1.00 96.00 164 PRO A N 1
ATOM 1330 C CA . PRO A 1 164 ? -8.736 -6.591 14.420 1.00 96.00 164 PRO A CA 1
ATOM 1331 C C . PRO A 1 164 ? -8.327 -5.263 15.074 1.00 96.00 164 PRO A C 1
ATOM 1333 O O . PRO A 1 164 ? -9.187 -4.462 15.431 1.00 96.00 164 PRO A O 1
ATOM 1336 N N . LEU A 1 165 ? -7.029 -4.943 15.092 1.00 96.12 165 LEU A N 1
ATOM 1337 C CA . LEU A 1 165 ? -6.512 -3.658 15.572 1.00 96.12 165 LEU A CA 1
ATOM 1338 C C . LEU A 1 165 ? -7.040 -2.459 14.762 1.00 96.12 165 LEU A C 1
ATOM 1340 O O . LEU A 1 165 ? -7.371 -1.416 15.325 1.00 96.12 165 LEU A O 1
ATOM 1344 N N . THR A 1 166 ? -7.137 -2.580 13.433 1.00 95.81 166 THR A N 1
ATOM 1345 C CA . THR A 1 166 ? -7.706 -1.507 12.594 1.00 95.81 166 THR A CA 1
ATOM 1346 C C . THR A 1 166 ? -9.196 -1.302 12.874 1.00 95.81 166 THR A C 1
ATOM 1348 O O . THR A 1 166 ? -9.647 -0.156 12.950 1.00 95.81 166 THR A O 1
ATOM 1351 N N . LEU A 1 167 ? -9.944 -2.388 13.103 1.00 96.81 167 LEU A N 1
ATOM 1352 C CA . LEU A 1 167 ? -11.357 -2.339 13.482 1.00 96.81 167 LEU A CA 1
ATOM 1353 C C . LEU A 1 167 ? -11.536 -1.738 14.879 1.00 96.81 167 LEU A C 1
ATOM 1355 O O . LEU A 1 167 ? -12.383 -0.867 15.056 1.00 96.81 167 LEU A O 1
ATOM 1359 N N . GLN A 1 168 ? -10.696 -2.117 15.843 1.00 97.81 168 GLN A N 1
ATOM 1360 C CA . GLN A 1 168 ? -10.686 -1.557 17.194 1.00 97.81 168 GLN A CA 1
ATOM 1361 C C . GLN A 1 168 ? -10.419 -0.049 17.170 1.00 97.81 168 GLN A C 1
ATOM 1363 O O . GLN A 1 168 ? -11.183 0.716 17.750 1.00 97.81 168 GLN A O 1
ATOM 1368 N N . ARG A 1 169 ? -9.402 0.413 16.428 1.00 97.94 169 ARG A N 1
ATOM 1369 C CA . ARG A 1 169 ? -9.115 1.852 16.263 1.00 97.94 169 ARG A CA 1
ATOM 1370 C C . ARG A 1 169 ? -10.283 2.605 15.618 1.00 97.94 169 ARG A C 1
ATOM 1372 O O . ARG A 1 169 ? -10.567 3.741 16.000 1.00 97.94 169 ARG A O 1
ATOM 1379 N N . LYS A 1 170 ? -10.988 1.981 14.666 1.00 98.00 170 LYS A N 1
ATOM 1380 C CA . LYS A 1 170 ? -12.204 2.546 14.057 1.00 98.00 170 LYS A CA 1
ATOM 1381 C C . LYS A 1 170 ? -13.346 2.639 15.076 1.00 98.00 170 LYS A C 1
ATOM 1383 O O . LYS A 1 170 ? -13.941 3.708 15.197 1.00 98.00 170 LYS A O 1
ATOM 1388 N N . ARG A 1 171 ? -13.608 1.570 15.838 1.00 98.25 171 ARG A N 1
ATOM 1389 C CA . ARG A 1 171 ? -14.604 1.539 16.927 1.00 98.25 171 ARG A CA 1
ATOM 1390 C C . ARG A 1 171 ? -14.301 2.604 17.984 1.00 98.25 171 ARG A C 1
ATOM 1392 O O . ARG A 1 171 ? -15.181 3.392 18.304 1.00 98.25 171 ARG A O 1
ATOM 1399 N N . ALA A 1 172 ? -13.049 2.709 18.430 1.00 98.06 172 ALA A N 1
ATOM 1400 C CA . ALA A 1 172 ? -12.604 3.708 19.401 1.00 98.06 172 ALA A CA 1
ATOM 1401 C C . ALA A 1 172 ? -12.811 5.147 18.902 1.00 98.06 172 ALA A C 1
ATOM 1403 O O . ALA A 1 172 ? -13.305 5.995 19.640 1.00 98.06 172 ALA A O 1
ATOM 1404 N N . ARG A 1 173 ? -12.511 5.428 17.625 1.00 98.25 173 ARG A N 1
ATOM 1405 C CA . ARG A 1 173 ? -12.777 6.743 17.019 1.00 98.25 173 ARG A CA 1
ATOM 1406 C C . ARG A 1 173 ? -14.268 7.089 17.032 1.00 98.25 173 ARG A C 1
ATOM 1408 O O . ARG A 1 173 ? -14.621 8.225 17.334 1.00 98.25 173 ARG A O 1
ATOM 1415 N N . ILE A 1 174 ? -15.128 6.129 16.690 1.00 97.81 174 ILE A N 1
ATOM 1416 C CA . ILE A 1 174 ? -16.586 6.315 16.692 1.00 97.81 174 ILE A CA 1
ATOM 1417 C C . ILE A 1 174 ? -17.092 6.528 18.123 1.00 97.81 174 ILE A C 1
ATOM 1419 O O . ILE A 1 174 ? -17.853 7.461 18.362 1.00 97.81 174 ILE A O 1
ATOM 1423 N N . ALA A 1 175 ? -16.630 5.721 19.079 1.00 97.88 175 ALA A N 1
ATOM 1424 C CA . ALA A 1 175 ? -16.977 5.857 20.491 1.00 97.88 175 ALA A CA 1
ATOM 1425 C C . ALA A 1 175 ? -16.558 7.224 21.052 1.00 97.88 175 ALA A C 1
ATOM 1427 O O . ALA A 1 175 ? -17.356 7.882 21.714 1.00 97.88 175 ALA A O 1
ATOM 1428 N N . ARG A 1 176 ? -15.350 7.701 20.715 1.00 97.75 176 ARG A N 1
ATOM 1429 C CA . ARG A 1 176 ? -14.873 9.033 21.111 1.00 97.75 176 ARG A CA 1
ATOM 1430 C C . ARG A 1 176 ? -15.778 10.142 20.576 1.00 97.75 176 ARG A C 1
ATOM 1432 O O . ARG A 1 176 ? -16.208 10.979 21.356 1.00 97.75 176 ARG A O 1
ATOM 1439 N N . LYS A 1 177 ? -16.141 10.094 19.289 1.00 97.75 177 LYS A N 1
ATOM 1440 C CA . LYS A 1 177 ? -17.088 11.055 18.694 1.00 97.75 177 LYS A CA 1
ATOM 1441 C C . LYS A 1 177 ? -18.450 11.027 19.392 1.00 97.75 177 LYS A C 1
ATOM 1443 O O . LYS A 1 177 ? -19.002 12.075 19.697 1.00 97.75 177 LYS A O 1
ATOM 1448 N N . ARG A 1 178 ? -18.987 9.837 19.684 1.00 97.00 178 ARG A N 1
ATOM 1449 C CA . ARG A 1 178 ? -20.256 9.695 20.422 1.00 97.00 178 ARG A CA 1
ATOM 1450 C C . ARG A 1 178 ? -20.169 10.298 21.828 1.00 97.00 178 ARG A C 1
ATOM 1452 O O . ARG A 1 178 ? -21.085 11.004 22.229 1.00 97.00 178 ARG A O 1
ATOM 1459 N N . LYS A 1 179 ? -19.056 10.078 22.537 1.00 96.38 179 LYS A N 1
ATOM 1460 C CA . LYS A 1 179 ? -18.791 10.658 23.864 1.00 96.38 179 LYS A CA 1
ATOM 1461 C C . LYS A 1 179 ? -18.665 12.185 23.817 1.00 96.38 179 LYS A C 1
ATOM 1463 O O . LYS A 1 179 ? -19.190 12.874 24.684 1.00 96.38 179 LYS A O 1
ATOM 1468 N N . GLU A 1 180 ? -17.986 12.722 22.805 1.00 96.44 180 GLU A N 1
ATOM 1469 C CA . GLU A 1 180 ? -17.873 14.170 22.590 1.00 96.44 180 GLU A CA 1
ATOM 1470 C C . GLU A 1 180 ? -19.246 14.808 22.333 1.00 96.44 180 GLU A C 1
ATOM 1472 O O . GLU A 1 180 ? -19.535 15.856 22.900 1.00 96.44 180 GLU A O 1
ATOM 1477 N N . LEU A 1 181 ? -20.120 14.143 21.568 1.00 95.06 181 LEU A N 1
ATOM 1478 C CA . LEU A 1 181 ? -21.492 14.599 21.313 1.00 95.06 181 LEU A CA 1
ATOM 1479 C C . LEU A 1 181 ? -22.420 14.477 22.535 1.00 95.06 181 LEU A C 1
ATOM 1481 O O . LEU A 1 181 ? -23.310 15.308 22.711 1.00 95.06 181 LEU A O 1
ATOM 1485 N N . SER A 1 182 ? -22.235 13.468 23.396 1.00 94.44 182 SER A N 1
ATOM 1486 C CA . SER A 1 182 ? -23.048 13.306 24.612 1.00 94.44 182 SER A CA 1
ATOM 1487 C C . SER A 1 182 ? -22.645 14.274 25.727 1.00 94.44 182 SER A C 1
ATOM 1489 O O . SER A 1 182 ? -23.496 14.684 26.516 1.00 94.44 182 SER A O 1
ATOM 1491 N N . ARG A 1 183 ? -21.369 14.679 25.782 1.00 95.06 183 ARG A N 1
ATOM 1492 C CA . ARG A 1 183 ? -20.818 15.582 26.804 1.00 95.06 183 ARG A CA 1
ATOM 1493 C C . ARG A 1 183 ? -21.579 16.911 26.958 1.00 95.06 183 ARG A C 1
ATOM 1495 O O . ARG A 1 183 ? -21.897 17.240 28.098 1.00 95.06 183 ARG A O 1
ATOM 1502 N N . PRO A 1 184 ? -21.903 17.686 25.901 1.00 95.31 184 PRO A N 1
ATOM 1503 C CA . PRO A 1 184 ? -22.660 18.929 26.054 1.00 95.31 184 PRO A CA 1
ATOM 1504 C C . PRO A 1 184 ? -24.090 18.685 26.542 1.00 95.31 184 PRO A C 1
ATOM 1506 O O . PRO A 1 184 ? -24.569 19.444 27.378 1.00 95.31 184 PRO A O 1
ATOM 1509 N N . ARG A 1 185 ? -24.746 17.602 26.098 1.00 93.56 185 ARG A N 1
ATOM 1510 C CA . ARG A 1 185 ? -26.085 17.223 26.584 1.00 93.56 185 ARG A CA 1
ATOM 1511 C C . ARG A 1 185 ? -26.056 16.892 28.076 1.00 93.56 185 ARG A C 1
ATOM 1513 O O . ARG A 1 185 ? -26.851 17.429 28.834 1.00 93.56 185 ARG A O 1
ATOM 1520 N N . GLN A 1 186 ? -25.096 16.077 28.514 1.00 93.75 186 GLN A N 1
ATOM 1521 C CA . GLN A 1 186 ? -24.901 15.755 29.932 1.00 93.75 186 GLN A CA 1
ATOM 1522 C C . GLN A 1 186 ? -24.550 16.997 30.759 1.00 93.75 186 GLN A C 1
ATOM 1524 O O . GLN A 1 186 ? -25.105 17.186 31.837 1.00 93.75 186 GLN A O 1
ATOM 1529 N N . LYS A 1 187 ? -23.688 17.882 30.237 1.00 94.31 187 LYS A N 1
ATOM 1530 C CA . LYS A 1 187 ? -23.351 19.152 30.892 1.00 94.31 187 LYS A CA 1
ATOM 1531 C C . LYS A 1 187 ? -24.594 20.028 31.054 1.00 94.31 187 LYS A C 1
ATOM 1533 O O . LYS A 1 187 ? -24.863 20.470 32.161 1.00 94.31 187 LYS A O 1
ATOM 1538 N N . MET A 1 188 ? -25.392 20.200 30.001 1.00 94.56 188 MET A N 1
ATOM 1539 C CA . MET A 1 188 ? -26.652 20.946 30.056 1.00 94.56 188 MET A CA 1
ATOM 1540 C C . MET A 1 188 ? -27.618 20.365 31.096 1.00 94.56 188 MET A C 1
ATOM 1542 O O . MET A 1 188 ? -28.154 21.120 31.902 1.00 94.56 188 MET A O 1
ATOM 1546 N N . LEU A 1 189 ? -27.798 19.040 31.119 1.00 94.75 189 LEU A N 1
ATOM 1547 C CA . LEU A 1 189 ? -28.644 18.361 32.107 1.00 94.75 189 LEU A CA 1
ATOM 1548 C C . LEU A 1 189 ? -28.138 18.585 33.541 1.00 94.75 189 LEU A C 1
ATOM 1550 O O . LEU A 1 189 ? -28.930 18.952 34.402 1.00 94.75 189 LEU A O 1
ATOM 1554 N N . SER A 1 190 ? -26.828 18.448 33.777 1.00 93.06 190 SER A N 1
ATOM 1555 C CA . SER A 1 190 ? -26.214 18.684 35.094 1.00 93.06 190 SER A CA 1
ATOM 1556 C C . SER A 1 190 ? -26.334 20.138 35.559 1.00 93.06 190 SER A C 1
ATOM 1558 O O . SER A 1 190 ? -26.611 20.409 36.725 1.00 93.06 190 SER A O 1
ATOM 1560 N N . THR A 1 191 ? -26.176 21.101 34.645 1.00 94.50 191 THR A N 1
ATOM 1561 C CA . THR A 1 191 ? -26.396 22.512 34.955 1.00 94.50 191 THR A CA 1
ATOM 1562 C C . THR A 1 191 ? -27.864 22.724 35.306 1.00 94.50 191 THR A C 1
ATOM 1564 O O . THR A 1 191 ? -28.145 23.216 36.395 1.00 94.50 191 THR A O 1
ATOM 1567 N N . ARG A 1 192 ? -28.795 22.261 34.461 1.00 94.69 192 ARG A N 1
ATOM 1568 C CA . ARG A 1 192 ? -30.245 22.383 34.672 1.00 94.69 192 ARG A CA 1
ATOM 1569 C C . ARG A 1 192 ? -30.707 21.810 36.013 1.00 94.69 192 ARG A C 1
ATOM 1571 O O . ARG A 1 192 ? -31.531 22.445 36.657 1.00 94.69 192 ARG A O 1
ATOM 1578 N N . SER A 1 193 ? -30.178 20.665 36.447 1.00 93.94 193 SER A N 1
ATOM 1579 C CA . SER A 1 193 ? -30.546 20.064 37.736 1.00 93.94 193 SER A CA 1
ATOM 1580 C C . SER A 1 193 ? -30.010 20.843 38.942 1.00 93.94 193 SER A C 1
ATOM 1582 O O . SER A 1 193 ? -30.668 20.882 39.972 1.00 93.94 193 SER A O 1
ATOM 1584 N N . SER A 1 194 ? -28.842 21.485 38.825 1.00 92.69 194 SER A N 1
ATOM 1585 C CA . SER A 1 194 ? -28.223 22.261 39.917 1.00 92.69 194 SER A CA 1
ATOM 1586 C C . SER A 1 194 ? -28.747 23.696 40.069 1.00 92.69 194 SER A C 1
ATOM 1588 O O . SER A 1 194 ? -28.569 24.312 41.120 1.00 92.69 194 SER A O 1
ATOM 1590 N N . LEU A 1 195 ? -29.370 24.257 39.026 1.00 95.19 195 LEU A N 1
ATOM 1591 C CA . LEU A 1 195 ? -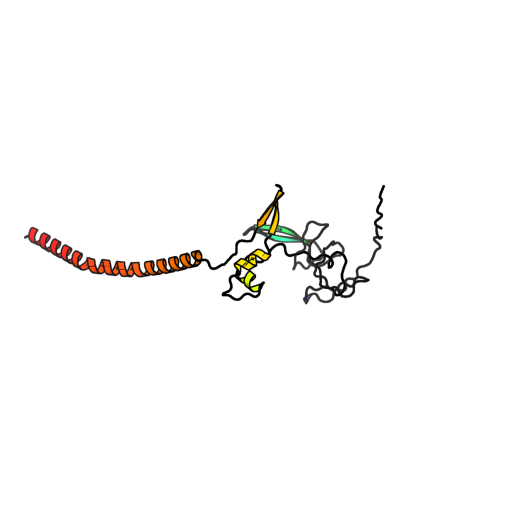29.849 25.644 39.027 1.00 95.19 195 LEU A CA 1
ATOM 1592 C C . LEU A 1 195 ? -30.922 25.924 40.100 1.00 95.19 195 LEU A C 1
ATOM 1594 O O . LEU A 1 195 ? -30.777 26.931 40.791 1.00 95.19 195 LEU A O 1
ATOM 1598 N N . PRO A 1 196 ? -31.957 25.080 40.303 1.00 95.31 196 PRO A N 1
ATOM 1599 C CA . PRO A 1 196 ? -32.983 25.321 41.319 1.00 95.31 196 PRO A CA 1
ATOM 1600 C C . PRO A 1 196 ? -32.414 25.402 42.736 1.00 95.31 196 PRO A C 1
ATOM 1602 O O . PRO A 1 196 ? -32.779 26.306 43.482 1.00 95.31 196 PRO A O 1
ATOM 1605 N N . THR A 1 197 ? -31.479 24.514 43.088 1.00 94.75 197 THR A N 1
ATOM 1606 C CA . THR A 1 197 ? -30.825 24.509 44.405 1.00 94.75 197 THR A CA 1
ATOM 1607 C C . THR A 1 197 ? -30.044 25.800 44.635 1.00 94.75 197 THR A C 1
ATOM 1609 O O . THR A 1 197 ? -30.221 26.449 45.659 1.00 94.75 197 THR A O 1
ATOM 1612 N N . ARG A 1 198 ? -29.272 26.252 43.636 1.00 95.44 198 ARG A N 1
ATOM 1613 C CA . ARG A 1 198 ? -28.528 27.524 43.708 1.00 95.44 198 ARG A CA 1
ATOM 1614 C C . ARG A 1 198 ? -29.446 28.737 43.842 1.00 95.44 198 ARG A C 1
ATOM 1616 O O . ARG A 1 198 ? -29.132 29.667 44.576 1.00 95.44 198 ARG A O 1
ATOM 1623 N N . LEU A 1 199 ? -30.575 28.740 43.131 1.00 96.12 199 LEU A N 1
ATOM 1624 C CA . LEU A 1 199 ? -31.571 29.808 43.234 1.00 96.12 199 LEU A CA 1
ATOM 1625 C C . LEU A 1 199 ? -32.259 29.805 44.603 1.00 96.12 199 LEU A C 1
ATOM 1627 O O . LEU A 1 199 ? -32.527 30.879 45.137 1.00 96.12 199 LEU A O 1
ATOM 1631 N N . LYS A 1 200 ? -32.522 28.623 45.173 1.00 96.50 200 LYS A N 1
ATOM 1632 C CA . LYS A 1 200 ? -33.074 28.470 46.523 1.00 96.50 200 LYS A CA 1
ATOM 1633 C C . LYS A 1 200 ? -32.105 29.017 47.575 1.00 96.50 200 LYS A C 1
ATOM 1635 O O . LYS A 1 200 ? -32.480 29.934 48.295 1.00 96.50 200 LYS A O 1
ATOM 1640 N N . GLU A 1 201 ? -30.847 28.578 47.558 1.00 94.94 201 GLU A N 1
ATOM 1641 C CA . GLU A 1 201 ? -29.799 29.082 48.459 1.00 94.94 201 GLU A CA 1
ATOM 1642 C C . GLU A 1 201 ? -29.610 30.603 48.335 1.00 94.94 201 GLU A C 1
ATOM 1644 O O . GLU A 1 201 ? -29.429 31.307 49.324 1.00 94.94 201 GLU A O 1
ATOM 1649 N N . GLN A 1 202 ? -29.664 31.152 47.115 1.00 95.06 202 GLN A N 1
ATOM 1650 C CA . GLN A 1 202 ? -29.533 32.596 46.911 1.00 95.06 202 GLN A CA 1
ATOM 1651 C C . GLN A 1 202 ? -30.731 33.375 47.476 1.00 95.06 202 GLN A C 1
ATOM 1653 O O . GLN A 1 202 ? -30.548 34.489 47.970 1.00 95.06 202 GLN A O 1
ATOM 1658 N N . ARG A 1 203 ? -31.946 32.815 47.395 1.00 95.69 203 ARG A N 1
ATOM 1659 C CA . ARG A 1 203 ? -33.147 33.402 48.009 1.00 95.69 203 ARG A CA 1
ATOM 1660 C C . ARG A 1 203 ? -33.044 33.384 49.534 1.00 95.69 203 ARG A C 1
ATOM 1662 O O . ARG A 1 203 ? -33.275 34.425 50.135 1.00 95.69 203 ARG A O 1
ATOM 1669 N N . GLU A 1 204 ? -32.624 32.264 50.119 1.00 95.25 204 GLU A N 1
ATOM 1670 C CA . GLU A 1 204 ? -32.431 32.100 51.571 1.00 95.25 204 GLU A CA 1
ATOM 1671 C C . GLU A 1 204 ? -31.371 33.070 52.122 1.00 95.25 204 GLU A C 1
ATOM 1673 O O . GLU A 1 204 ? -31.623 33.800 53.075 1.00 95.25 204 GLU A O 1
ATOM 1678 N N . ARG A 1 205 ? -30.222 33.213 51.446 1.00 94.75 205 ARG A N 1
ATOM 1679 C CA . ARG A 1 205 ? -29.200 34.209 51.831 1.00 94.75 205 ARG A CA 1
ATOM 1680 C C . ARG A 1 205 ? -29.719 35.646 51.792 1.00 94.75 205 ARG A C 1
ATOM 1682 O O . ARG A 1 205 ? -29.302 36.478 52.596 1.00 94.75 205 ARG A O 1
ATOM 1689 N N . ARG A 1 206 ? -30.599 35.970 50.834 1.00 93.38 206 ARG A N 1
ATOM 1690 C CA . ARG A 1 206 ? -31.220 37.302 50.764 1.00 93.38 206 ARG A CA 1
ATOM 1691 C C . ARG A 1 206 ? -32.184 37.520 51.925 1.00 93.38 206 ARG A C 1
ATOM 1693 O O . ARG A 1 206 ? -32.102 38.588 52.525 1.00 93.38 206 ARG A O 1
ATOM 1700 N N . SER A 1 207 ? -33.045 36.552 52.255 1.00 92.12 207 SER A N 1
ATOM 1701 C CA . SER A 1 207 ? -33.943 36.676 53.413 1.00 92.12 207 SER A CA 1
ATOM 1702 C C . SER A 1 207 ? -33.157 36.833 54.710 1.00 92.12 207 SER A C 1
ATOM 1704 O O . SER A 1 207 ? -33.364 37.817 55.404 1.00 92.12 207 SER A O 1
ATOM 1706 N N . GLU A 1 208 ? -32.140 36.000 54.948 1.00 93.12 208 GLU A N 1
ATOM 1707 C CA . GLU A 1 208 ? -31.276 36.114 56.133 1.00 93.12 208 GLU A CA 1
ATOM 1708 C C . GLU A 1 208 ? -30.604 37.492 56.252 1.00 93.12 208 GLU A 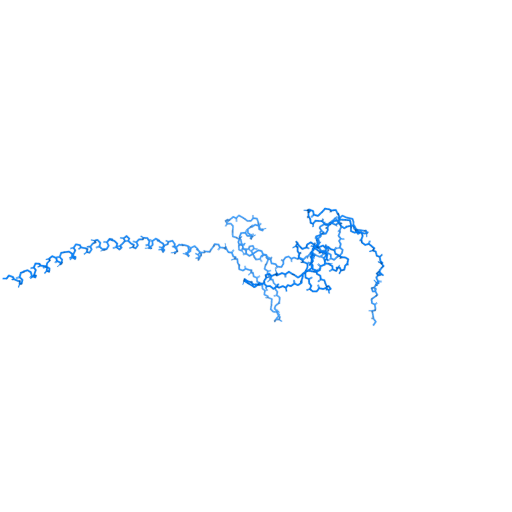C 1
ATOM 1710 O O . GLU A 1 208 ? -30.456 38.034 57.346 1.00 93.12 208 GLU A O 1
ATOM 1715 N N . SER A 1 209 ? -30.177 38.083 55.130 1.00 90.94 209 SER A N 1
ATOM 1716 C CA . SER A 1 209 ? -29.563 39.417 55.133 1.00 90.94 209 SER A CA 1
ATOM 1717 C C . SER A 1 209 ? -30.553 40.546 55.430 1.00 90.94 209 SER A C 1
ATOM 1719 O O . SER A 1 209 ? -30.151 41.579 55.964 1.00 90.94 209 SER A O 1
ATOM 1721 N N . LEU A 1 210 ? -31.825 40.369 55.063 1.00 90.50 210 LEU A N 1
ATOM 1722 C CA . LEU A 1 210 ? -32.897 41.317 55.363 1.00 90.50 210 LEU A CA 1
ATOM 1723 C C . LEU A 1 210 ? -33.353 41.177 56.815 1.00 90.50 210 LEU A C 1
ATOM 1725 O O . LEU A 1 210 ? -33.553 42.194 57.470 1.00 90.50 210 LEU A O 1
ATOM 1729 N N . ASP A 1 211 ? -33.438 39.948 57.323 1.00 88.88 211 ASP A N 1
ATOM 1730 C CA . ASP A 1 211 ? -33.792 39.664 58.715 1.00 88.88 211 ASP A CA 1
ATOM 1731 C C . ASP A 1 211 ? -32.739 40.210 59.685 1.00 88.88 211 ASP A C 1
ATOM 1733 O O . ASP A 1 211 ? -33.093 40.761 60.713 1.00 88.88 211 ASP A O 1
ATOM 1737 N N . LYS A 1 212 ? -31.446 40.166 59.328 1.00 89.25 212 LYS A N 1
ATOM 1738 C CA . LYS A 1 212 ? -30.369 40.807 60.112 1.00 89.25 212 LYS A CA 1
ATOM 1739 C C . LYS A 1 212 ? -30.398 42.342 60.107 1.00 89.25 212 LYS A C 1
ATOM 1741 O O . LYS A 1 212 ? -29.670 42.951 60.885 1.00 89.25 212 LYS A O 1
ATOM 1746 N N . LYS A 1 213 ? -31.123 42.966 59.172 1.00 80.12 213 LYS A N 1
ATOM 1747 C CA . LYS A 1 213 ? -31.246 44.432 59.059 1.00 80.12 213 LYS A CA 1
ATOM 1748 C C . LYS A 1 213 ? -32.488 44.986 59.759 1.00 80.12 213 LYS A C 1
ATOM 1750 O O . LYS A 1 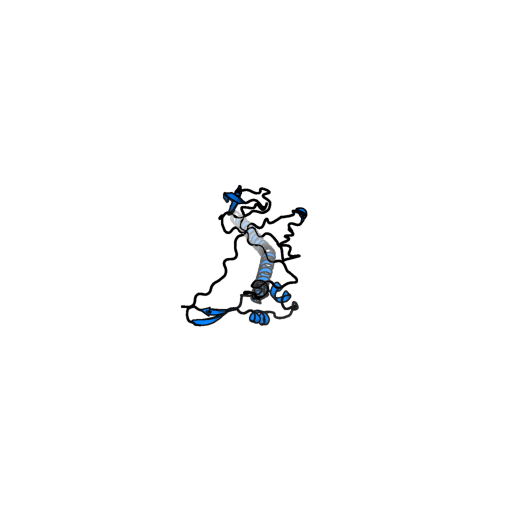213 ? -32.552 46.200 59.938 1.00 80.12 213 LYS A O 1
ATOM 1755 N N . ARG A 1 214 ? -33.474 44.136 60.044 1.00 65.25 214 ARG A N 1
ATOM 1756 C CA . ARG A 1 214 ? -34.651 44.468 60.852 1.00 65.25 214 ARG A CA 1
ATOM 1757 C C . ARG A 1 214 ? -34.320 44.314 62.328 1.00 65.25 214 ARG A C 1
ATOM 1759 O O . ARG A 1 214 ? -34.906 45.097 63.100 1.00 65.25 214 ARG A O 1
#

pLDDT: mean 76.13, std 22.38, range [25.48, 98.25]

Sequence (214 aa):
MFLNPYPLLPFDSVAVHFLQEDITRGQWRCSWRGIQGICFQNHGRLLQARVPMKQGVLTPGRVRLLLHRRNGERRRKSVLGCIVSPDLSFELGNCEEENDLPGLTDTEKPRMRGPKRASKIRKLFNLSKEDDFRKYVNTYRRSFTTKSGKKVSEAPKIQKLVTPLTLQRKRARIARKRKELSRPRQKMLSTRSSLPTRLKEQRERRSESLDKKR